Protein AF-A0A7S3QI74-F1 (afdb_monomer_lite)

Foldseek 3Di:
DDDDDDDDDPDDDDDDDDDDDDDDDDDDDDDDDPDPPPPPDPVPPVPDDPVNVVVCVVPPCPPDVPDVVVDDVPPPDDDDDDPDPPDPDDPVVVVVLCVQAPAWKFFDVPPVDVVPLATHTDDRPDPPTDIDHDDPVRHDLVCLCVNDVVRSVVVVVVVVVVVVVVVVVVVCVVVVVVVVDVVVVD

pLDDT: mean 74.54, std 18.66, range [38.94, 98.56]

Sequence (186 aa):
MKEKDENASVSSPVKRVMSLALSQRSLPMAGDLKNDSITGYNDELSDMTIGRRWARSLSSPSGCCCISDCYNPSHREQDEEEDTSKSEPSLDKAWEYFEHQTLPRCLAGGLSDSILGKYDRAEIGEHTKKTMLYPVWSTPMEDMADFGIGVGLYFSTLRFLAILSLFAACINIPNMFYFASEDYDA

Structure (mmCIF, N/CA/C/O backbone):
data_AF-A0A7S3QI74-F1
#
_entry.id   AF-A0A7S3QI74-F1
#
loop_
_atom_site.group_PDB
_atom_site.id
_atom_site.type_symbol
_atom_site.label_atom_id
_atom_site.label_alt_id
_atom_site.label_comp_id
_atom_site.label_asym_id
_atom_site.label_entity_id
_atom_site.label_seq_id
_atom_site.pdbx_PDB_ins_code
_atom_site.Cartn_x
_atom_site.Cartn_y
_atom_site.Cartn_z
_atom_site.occupancy
_atom_site.B_iso_or_equiv
_atom_site.auth_seq_id
_atom_site.auth_comp_id
_atom_site.auth_asym_id
_atom_site.auth_atom_id
_atom_site.pdbx_PDB_model_num
ATOM 1 N N . MET A 1 1 ? -15.512 9.365 -57.093 1.00 47.75 1 MET A N 1
ATOM 2 C CA . MET A 1 1 ? -15.043 8.223 -56.278 1.00 47.75 1 MET A CA 1
ATOM 3 C C . MET A 1 1 ? -15.143 8.692 -54.836 1.00 47.75 1 MET A C 1
ATOM 5 O O . MET A 1 1 ? -14.314 9.495 -54.453 1.00 47.75 1 MET A O 1
ATOM 9 N N . LYS A 1 2 ? -16.275 8.614 -54.126 1.00 53.31 2 LYS A N 1
ATOM 10 C CA . LYS A 1 2 ? -17.127 7.480 -53.703 1.00 53.31 2 LYS A CA 1
ATOM 11 C C . LYS A 1 2 ? -16.378 6.398 -52.911 1.00 53.31 2 LYS A C 1
ATOM 13 O O . LYS A 1 2 ? -15.507 5.762 -53.487 1.00 53.31 2 LYS A O 1
ATOM 18 N N . GLU A 1 3 ? -16.884 6.196 -51.685 1.00 47.09 3 GLU A N 1
ATOM 19 C CA . GLU A 1 3 ? -16.683 5.084 -50.733 1.00 47.09 3 GLU A CA 1
ATOM 20 C C . GLU A 1 3 ? -15.336 5.058 -49.985 1.00 47.09 3 GLU A C 1
ATOM 22 O O . GLU A 1 3 ? -14.299 5.273 -50.590 1.00 47.09 3 GLU A O 1
ATOM 27 N N . LYS A 1 4 ? -15.266 4.793 -48.674 1.00 57.88 4 LYS A N 1
ATOM 28 C CA . LYS A 1 4 ? -16.264 4.271 -47.724 1.00 57.88 4 LYS A CA 1
ATOM 29 C C . LYS A 1 4 ? -15.751 4.502 -46.296 1.00 57.88 4 LYS A C 1
ATOM 31 O O . LYS A 1 4 ? -14.587 4.227 -46.025 1.00 57.88 4 LYS A O 1
ATOM 36 N N . ASP A 1 5 ? -16.630 4.956 -45.411 1.00 67.00 5 ASP A N 1
ATOM 37 C CA . ASP A 1 5 ? -16.422 4.949 -43.964 1.00 67.00 5 ASP A CA 1
ATOM 38 C C . ASP A 1 5 ? -16.605 3.521 -43.420 1.00 67.00 5 ASP A C 1
ATOM 40 O O . ASP A 1 5 ? -17.652 2.910 -43.642 1.00 67.00 5 ASP A O 1
ATOM 44 N N . GLU A 1 6 ? -15.630 3.001 -42.670 1.00 66.06 6 GLU A N 1
ATOM 45 C CA . GLU A 1 6 ? -15.791 1.805 -41.830 1.00 66.06 6 GLU A CA 1
ATOM 46 C C . GLU A 1 6 ? -15.525 2.158 -40.361 1.00 66.06 6 GLU A C 1
ATOM 48 O O . GLU A 1 6 ? -14.415 2.081 -39.840 1.00 66.06 6 GLU A O 1
ATOM 53 N N . ASN A 1 7 ? -16.607 2.557 -39.690 1.00 51.62 7 ASN A N 1
ATOM 54 C CA . ASN A 1 7 ? -16.728 2.619 -38.238 1.00 51.62 7 ASN A CA 1
ATOM 55 C C . ASN A 1 7 ? -17.001 1.208 -37.691 1.00 51.62 7 ASN A C 1
ATOM 57 O O . ASN A 1 7 ? -18.140 0.738 -37.724 1.00 51.62 7 ASN A O 1
ATOM 61 N N . ALA A 1 8 ? -15.985 0.546 -37.138 1.00 54.44 8 ALA A N 1
ATOM 62 C CA . ALA A 1 8 ? -16.156 -0.690 -36.376 1.00 54.44 8 ALA A CA 1
ATOM 63 C C . ALA A 1 8 ? -16.364 -0.377 -34.883 1.00 54.44 8 ALA A C 1
ATOM 65 O O . ALA A 1 8 ? -15.429 -0.274 -34.091 1.00 54.44 8 ALA A O 1
ATOM 66 N N . SER A 1 9 ? -17.634 -0.224 -34.511 1.00 47.59 9 SER A N 1
ATOM 67 C CA . SER A 1 9 ? -18.124 -0.240 -33.131 1.00 47.59 9 SER A CA 1
ATOM 68 C C . SER A 1 9 ? -18.022 -1.662 -32.567 1.00 47.59 9 SER A C 1
ATOM 70 O O . SER A 1 9 ? -18.850 -2.527 -32.862 1.00 47.59 9 SER A O 1
ATOM 72 N N . VAL A 1 10 ? -16.989 -1.924 -31.763 1.00 56.50 10 VAL A N 1
ATOM 73 C CA . VAL A 1 10 ? -16.839 -3.179 -31.013 1.00 56.50 10 VAL A CA 1
ATOM 74 C C . VAL A 1 10 ? -17.698 -3.096 -29.749 1.00 56.50 10 VAL A C 1
ATOM 76 O O . VAL A 1 10 ? -17.279 -2.628 -28.693 1.00 56.50 10 VAL A O 1
ATOM 79 N N . SER A 1 11 ? -18.947 -3.536 -29.888 1.00 49.22 11 SER A N 1
ATOM 80 C CA . SER A 1 11 ? -19.879 -3.797 -28.792 1.00 49.22 11 SER A CA 1
ATOM 81 C C . SER A 1 11 ? -19.486 -5.101 -28.091 1.00 49.22 11 SER A C 1
ATOM 83 O O . SER A 1 11 ? -19.604 -6.178 -28.670 1.00 49.22 11 SER A O 1
ATOM 85 N N . SER A 1 12 ? -18.998 -5.011 -26.850 1.00 44.69 12 SER A N 1
ATOM 86 C CA . SER A 1 12 ? -18.730 -6.176 -25.996 1.00 44.69 12 SER A CA 1
ATOM 87 C C . SER A 1 12 ? -19.985 -6.556 -25.192 1.00 44.69 12 SER A C 1
ATOM 89 O O . SER A 1 12 ? -20.459 -5.742 -24.391 1.00 44.69 12 SER A O 1
ATOM 91 N N . PRO A 1 13 ? -20.537 -7.775 -25.354 1.00 52.66 13 PRO A N 1
ATOM 92 C CA . PRO A 1 13 ? -21.668 -8.261 -24.583 1.00 52.66 13 PRO A CA 1
ATOM 93 C C . PRO A 1 13 ? -21.178 -9.188 -23.464 1.00 52.66 13 PRO A C 1
ATOM 95 O O . PRO A 1 13 ? -21.204 -10.407 -23.594 1.00 52.66 13 PRO A O 1
ATOM 98 N N . VAL A 1 14 ? -20.767 -8.625 -22.326 1.00 48.91 14 VAL A N 1
ATOM 99 C CA . VAL A 1 14 ? -20.523 -9.410 -21.099 1.00 48.91 14 VAL A CA 1
ATOM 100 C C . VAL A 1 14 ? -21.431 -8.894 -19.982 1.00 48.91 14 VAL A C 1
ATOM 102 O O . VAL A 1 14 ? -21.014 -8.275 -19.010 1.00 48.91 14 VAL A O 1
ATOM 105 N N . LYS A 1 15 ? -22.734 -9.126 -20.168 1.00 53.31 15 LYS A N 1
ATOM 106 C CA . LYS A 1 15 ? -23.781 -9.037 -19.137 1.00 53.31 15 LYS A CA 1
ATOM 107 C C . LYS A 1 15 ? -24.633 -10.303 -19.203 1.00 53.31 15 LYS A C 1
ATOM 109 O O . LYS A 1 15 ? -25.609 -10.346 -19.944 1.00 53.31 15 LYS A O 1
ATOM 114 N N . ARG A 1 16 ? -24.215 -11.339 -18.474 1.00 46.59 16 ARG A N 1
ATOM 115 C CA . ARG A 1 16 ? -24.898 -12.620 -18.164 1.00 46.59 16 ARG A CA 1
ATOM 116 C C . ARG A 1 16 ? -23.781 -13.490 -17.573 1.00 46.59 16 ARG A C 1
ATOM 118 O O . ARG A 1 16 ? -22.769 -13.646 -18.228 1.00 46.59 16 ARG A O 1
ATOM 125 N N . VAL A 1 17 ? -23.798 -14.029 -16.364 1.00 49.88 17 VAL A N 1
ATOM 126 C CA . VAL A 1 17 ? -24.857 -14.666 -15.586 1.00 49.88 17 VAL A CA 1
ATOM 127 C C . VAL A 1 17 ? -24.323 -14.746 -14.151 1.00 49.88 17 VAL A C 1
ATOM 129 O O . VAL A 1 17 ? -23.277 -15.348 -13.966 1.00 49.88 17 VAL A O 1
ATOM 132 N N . MET A 1 18 ? -25.015 -14.189 -13.154 1.00 46.81 18 MET A N 1
ATOM 133 C CA . MET A 1 18 ? -25.043 -14.716 -11.775 1.00 46.81 18 MET A CA 1
ATOM 134 C C . MET A 1 18 ? -26.306 -14.189 -11.082 1.00 46.81 18 MET A C 1
ATOM 136 O O . MET A 1 18 ? -26.287 -13.320 -10.220 1.00 46.81 18 MET A O 1
ATOM 140 N N . SER A 1 19 ? -27.435 -14.707 -11.558 1.00 51.81 19 SER A N 1
ATOM 141 C CA . SER A 1 19 ? -28.729 -14.698 -10.884 1.00 51.81 19 SER A CA 1
ATOM 142 C C . SER A 1 19 ? -29.075 -16.164 -10.647 1.00 51.81 19 SER A C 1
ATOM 144 O O . SER A 1 19 ? -29.541 -16.836 -11.562 1.00 51.81 19 SER A O 1
ATOM 146 N N . LEU A 1 20 ? -28.767 -16.679 -9.457 1.00 47.53 20 LEU A N 1
ATOM 147 C CA . LEU A 1 20 ? -29.270 -17.966 -8.982 1.00 47.53 20 LEU A CA 1
ATOM 148 C C . LEU A 1 20 ? -29.526 -17.886 -7.469 1.00 47.53 20 LEU A C 1
ATOM 150 O O . LEU A 1 20 ? -28.596 -17.754 -6.683 1.00 47.53 20 LEU A O 1
ATOM 154 N N . ALA A 1 21 ? -30.826 -17.933 -7.153 1.00 43.94 21 ALA A N 1
ATOM 155 C CA . ALA A 1 21 ? -31.506 -18.508 -5.985 1.00 43.94 21 ALA A CA 1
ATOM 156 C C . ALA A 1 21 ? -30.909 -18.223 -4.588 1.00 43.94 21 ALA A C 1
ATOM 158 O O . ALA A 1 21 ? -29.874 -18.755 -4.213 1.00 43.94 21 ALA A O 1
ATOM 159 N N . LEU A 1 22 ? -31.520 -17.388 -3.737 1.00 49.38 22 LEU A N 1
ATOM 160 C CA . LEU A 1 22 ? -32.753 -17.677 -2.978 1.00 49.38 22 LEU A CA 1
ATOM 161 C C . LEU A 1 22 ? -32.867 -19.140 -2.517 1.00 49.38 22 LEU A C 1
ATOM 163 O O . LEU A 1 22 ? -33.499 -19.966 -3.164 1.00 49.38 22 LEU A O 1
ATOM 167 N N . SER A 1 23 ? -32.337 -19.412 -1.327 1.00 49.97 23 SER A N 1
ATOM 168 C CA . SER A 1 23 ? -32.841 -20.474 -0.456 1.00 49.97 23 SER A CA 1
ATOM 169 C C . SER A 1 23 ? -33.073 -19.879 0.933 1.00 49.97 23 SER A C 1
ATOM 171 O O . SER A 1 23 ? -32.274 -20.054 1.851 1.00 49.97 23 SER A O 1
ATOM 173 N N . GLN A 1 24 ? -34.164 -19.119 1.064 1.00 44.56 24 GLN A N 1
ATOM 174 C CA . GLN A 1 24 ? -34.695 -18.703 2.359 1.00 44.56 24 GLN A CA 1
ATOM 175 C C . GLN A 1 24 ? -35.258 -19.935 3.068 1.00 44.56 24 GLN A C 1
ATOM 177 O O . GLN A 1 24 ? -36.274 -20.496 2.665 1.00 44.56 24 GLN A O 1
ATOM 182 N N . ARG A 1 25 ? -34.570 -20.369 4.123 1.00 44.75 25 ARG A N 1
ATOM 183 C CA . ARG A 1 25 ? -35.033 -21.415 5.030 1.00 44.75 25 ARG A CA 1
ATOM 184 C C . ARG A 1 25 ? -35.710 -20.720 6.209 1.00 44.75 25 ARG A C 1
ATOM 186 O O . ARG A 1 25 ? -35.039 -20.189 7.086 1.00 44.75 25 ARG A O 1
ATOM 193 N N . SER A 1 26 ? -37.037 -20.676 6.185 1.00 55.66 26 SER A N 1
ATOM 194 C CA . SER A 1 26 ? -37.863 -20.241 7.311 1.00 55.66 26 SER A CA 1
ATOM 195 C C . SER A 1 26 ? -37.722 -21.242 8.461 1.00 55.66 26 SER A C 1
ATOM 197 O O . SER A 1 26 ? -38.104 -22.405 8.310 1.00 55.66 26 SER A O 1
ATOM 199 N N . LEU A 1 27 ? -37.175 -20.801 9.593 1.00 52.06 27 LEU A N 1
ATOM 200 C CA . LEU A 1 27 ? -37.200 -21.54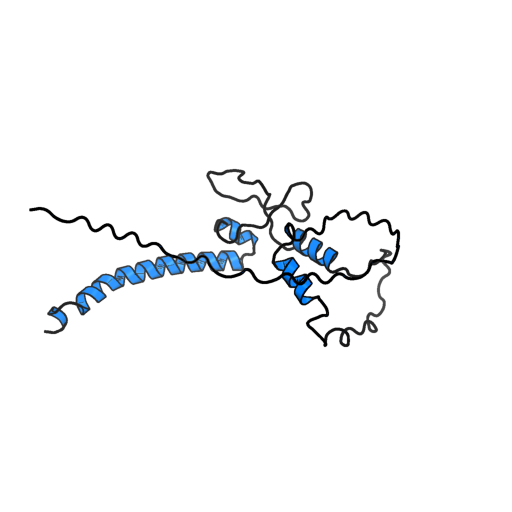2 10.855 1.00 52.06 27 LEU A CA 1
ATOM 201 C C . LEU A 1 27 ? -38.303 -20.984 11.772 1.00 52.06 27 LEU A C 1
ATOM 203 O O . LEU A 1 27 ? -38.609 -19.792 11.698 1.00 52.06 27 LEU A O 1
ATOM 207 N N . PRO A 1 28 ? -38.926 -21.838 12.600 1.00 54.38 28 PRO A N 1
ATOM 208 C CA . PRO A 1 28 ? -40.059 -21.465 13.435 1.00 54.38 28 PRO A CA 1
ATOM 209 C C . PRO A 1 28 ? -39.652 -20.590 14.629 1.00 54.38 28 PRO A C 1
ATOM 211 O O . PRO A 1 28 ? -38.641 -20.823 15.287 1.00 54.38 28 PRO A O 1
ATOM 214 N N . MET A 1 29 ? -40.507 -19.604 14.903 1.00 57.75 29 MET A N 1
ATOM 215 C CA . MET A 1 29 ? -40.586 -18.816 16.134 1.00 57.75 29 MET A CA 1
ATOM 216 C C . MET A 1 29 ? -40.982 -19.696 17.328 1.00 57.75 29 MET A C 1
ATOM 218 O O . MET A 1 29 ? -41.930 -20.468 17.196 1.00 57.75 29 MET A O 1
ATOM 222 N N . ALA A 1 30 ? -40.328 -19.511 18.480 1.00 47.47 30 ALA A N 1
ATOM 223 C CA . ALA A 1 30 ? -40.946 -19.318 19.806 1.00 47.47 30 ALA A CA 1
ATOM 224 C C . ALA A 1 30 ? -39.945 -19.639 20.930 1.00 47.47 30 ALA A C 1
ATOM 226 O O . ALA A 1 30 ? -39.512 -20.777 21.091 1.00 47.47 30 ALA A O 1
ATOM 227 N N . GLY A 1 31 ? -39.627 -18.627 21.735 1.00 42.72 31 GLY A N 1
ATOM 228 C CA . GLY A 1 31 ? -38.802 -18.745 22.932 1.00 42.72 31 GLY A CA 1
ATOM 229 C C . GLY A 1 31 ? -38.558 -17.367 23.529 1.00 42.72 31 GLY A C 1
ATOM 230 O O . GLY A 1 31 ? -37.497 -16.789 23.331 1.00 42.72 31 GLY A O 1
ATOM 231 N N . ASP A 1 32 ? -39.588 -16.830 24.180 1.00 54.03 32 ASP A N 1
ATOM 232 C CA . ASP A 1 32 ? -39.590 -15.544 24.879 1.00 54.03 32 ASP A CA 1
ATOM 233 C C . ASP A 1 32 ? -38.561 -15.564 26.026 1.00 54.03 32 ASP A C 1
ATOM 235 O O . ASP A 1 32 ? -38.792 -16.153 27.083 1.00 54.03 32 ASP A O 1
ATOM 239 N N . LEU A 1 33 ? -37.414 -14.919 25.817 1.00 50.22 33 LEU A N 1
ATOM 240 C CA . LEU A 1 33 ? -36.499 -14.516 26.881 1.00 50.22 33 LEU A CA 1
ATOM 241 C C . LEU A 1 33 ? -36.320 -13.002 26.790 1.00 50.22 33 LEU A C 1
ATOM 243 O O . LEU A 1 33 ? -35.520 -12.488 26.012 1.00 50.22 33 LEU A O 1
ATOM 247 N N . LYS A 1 34 ? -37.092 -12.289 27.617 1.00 54.03 34 LYS A N 1
ATOM 248 C CA . LYS A 1 34 ? -36.792 -10.916 28.025 1.00 54.03 34 LYS A CA 1
ATOM 249 C C . LYS A 1 34 ? -35.458 -10.928 28.769 1.00 54.03 34 LYS A C 1
ATOM 251 O O . LYS A 1 34 ? -35.430 -11.241 29.952 1.00 54.03 34 LYS A O 1
ATOM 256 N N . ASN A 1 35 ? -34.384 -10.589 28.072 1.00 45.00 35 ASN A N 1
ATOM 257 C CA . ASN A 1 35 ? -33.142 -10.148 28.686 1.00 45.00 35 ASN A CA 1
ATOM 258 C C . ASN A 1 35 ? -32.797 -8.787 28.093 1.00 45.00 35 ASN A C 1
ATOM 260 O O . ASN A 1 35 ? -32.761 -8.624 26.875 1.00 45.00 35 ASN A O 1
ATOM 264 N N . ASP A 1 36 ? -32.580 -7.820 28.975 1.00 47.91 36 ASP A N 1
ATOM 265 C CA . ASP A 1 36 ? -32.178 -6.456 28.662 1.00 47.91 36 ASP A CA 1
ATOM 266 C C . ASP A 1 36 ? -30.816 -6.447 27.949 1.00 47.91 36 ASP A C 1
ATOM 268 O O . ASP A 1 36 ? -29.763 -6.290 28.562 1.00 47.91 36 ASP A O 1
ATOM 272 N N . SER A 1 37 ? -30.811 -6.623 26.628 1.00 45.00 37 SER A N 1
ATOM 273 C CA . SER A 1 37 ? -29.630 -6.403 25.800 1.00 45.00 37 SER A CA 1
ATOM 274 C C . SER A 1 37 ? -29.589 -4.940 25.365 1.00 45.00 37 SER A C 1
ATOM 276 O O . SER A 1 37 ? -29.939 -4.588 24.237 1.00 45.00 37 SER A O 1
ATOM 278 N N . ILE A 1 38 ? -29.110 -4.076 26.261 1.00 44.25 38 ILE A N 1
ATOM 279 C CA . ILE A 1 38 ? -28.478 -2.807 25.880 1.00 44.25 38 ILE A CA 1
ATOM 280 C C . ILE A 1 38 ? -27.156 -3.161 25.187 1.00 44.25 38 ILE A C 1
ATOM 282 O O . ILE A 1 38 ? -26.082 -3.077 25.761 1.00 44.25 38 ILE A O 1
ATOM 286 N N . THR A 1 39 ? -27.245 -3.635 23.953 1.00 45.75 39 THR A N 1
ATOM 287 C CA . THR A 1 39 ? -26.182 -3.566 22.947 1.00 45.75 39 THR A CA 1
ATOM 288 C C . THR A 1 39 ? -26.904 -3.433 21.614 1.00 45.75 39 THR A C 1
ATOM 290 O O . THR A 1 39 ? -27.042 -4.376 20.845 1.00 45.75 39 THR A O 1
ATOM 293 N N . GLY A 1 40 ? -27.462 -2.242 21.383 1.00 38.94 40 GLY A N 1
ATOM 294 C CA . GLY A 1 40 ? -28.094 -1.848 20.125 1.00 38.94 40 GLY A CA 1
ATOM 295 C C . GLY A 1 40 ? -27.070 -1.680 19.004 1.00 38.94 40 GLY A C 1
ATOM 296 O O . GLY A 1 40 ? -26.980 -0.614 18.406 1.00 38.94 40 GLY A O 1
ATOM 297 N N . TYR A 1 41 ? -26.274 -2.712 18.743 1.00 47.59 41 TYR A N 1
ATOM 298 C CA . TYR A 1 41 ? -25.496 -2.811 17.524 1.00 47.59 41 TYR A CA 1
ATOM 299 C C . TYR A 1 41 ? -26.398 -3.477 16.497 1.00 47.59 41 TYR A C 1
ATOM 301 O O . TYR A 1 41 ? -26.707 -4.664 16.587 1.00 47.59 41 TYR A O 1
ATOM 309 N N . ASN A 1 42 ? -26.885 -2.676 15.552 1.00 47.66 42 ASN A N 1
ATOM 310 C CA . ASN A 1 42 ? -27.564 -3.196 14.379 1.00 47.66 42 ASN A CA 1
ATOM 311 C C . ASN A 1 42 ? -26.565 -4.090 13.644 1.00 47.66 42 ASN A C 1
ATOM 313 O O . ASN A 1 42 ? -25.651 -3.602 12.986 1.00 47.66 42 ASN A O 1
ATOM 317 N N . ASP A 1 43 ? -26.730 -5.402 13.785 1.00 55.09 43 ASP A 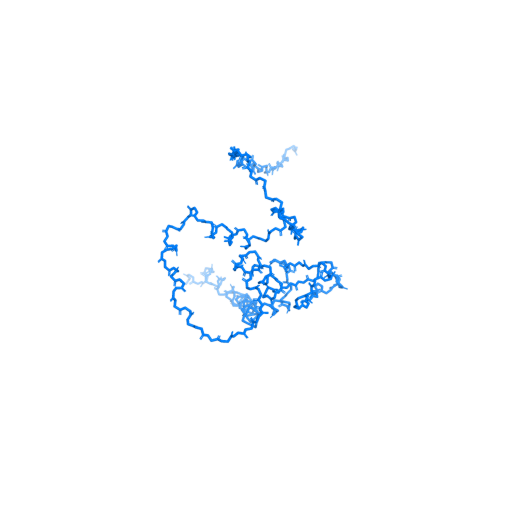N 1
ATOM 318 C CA . ASP A 1 43 ? -25.928 -6.440 13.135 1.00 55.09 43 ASP A CA 1
ATOM 319 C C . ASP A 1 43 ? -26.295 -6.528 11.632 1.00 55.09 43 ASP A C 1
ATOM 321 O O . ASP A 1 43 ? -26.490 -7.601 11.057 1.00 55.09 43 ASP A O 1
ATOM 325 N N . GLU A 1 44 ? -26.458 -5.374 10.974 1.00 67.69 44 GLU A N 1
ATOM 326 C CA . GLU A 1 44 ? -26.681 -5.312 9.541 1.00 67.69 44 GLU A CA 1
ATOM 327 C C . GLU A 1 44 ? -25.416 -5.783 8.827 1.00 67.69 44 GLU A C 1
ATOM 329 O O . GLU A 1 44 ? -24.305 -5.288 9.018 1.00 67.69 44 GLU A O 1
ATOM 334 N N . LEU A 1 45 ? -25.605 -6.765 7.947 1.00 63.69 45 LEU A N 1
ATOM 335 C CA . LEU A 1 45 ? -24.545 -7.379 7.154 1.00 63.69 45 LEU A CA 1
ATOM 336 C C . LEU A 1 45 ? -23.697 -6.346 6.393 1.00 63.69 45 LEU A C 1
ATOM 338 O O . LEU A 1 45 ? -22.524 -6.611 6.129 1.00 63.69 45 LEU A O 1
ATOM 342 N N . SER A 1 46 ? -24.269 -5.190 6.046 1.00 70.50 46 SER A N 1
ATOM 343 C CA . SER A 1 46 ? -23.607 -4.082 5.348 1.00 70.50 46 SER A CA 1
ATOM 344 C C . SER A 1 46 ? -22.444 -3.463 6.119 1.00 70.50 46 SER A C 1
ATOM 346 O O . SER A 1 46 ? -21.475 -3.076 5.470 1.00 70.50 46 SER A O 1
ATOM 348 N N . ASP A 1 47 ? -22.488 -3.443 7.452 1.00 68.75 47 ASP A N 1
ATOM 349 C CA . ASP A 1 47 ? -21.453 -2.802 8.277 1.00 68.75 47 ASP A CA 1
ATOM 350 C C . ASP A 1 47 ? -20.330 -3.763 8.695 1.00 68.75 47 ASP A C 1
ATOM 352 O O . ASP A 1 47 ? -19.310 -3.352 9.247 1.00 68.75 47 ASP A O 1
ATOM 356 N N . MET A 1 48 ? -20.453 -5.057 8.381 1.00 73.38 48 MET A N 1
ATOM 357 C CA . MET A 1 48 ? -19.397 -6.025 8.669 1.00 73.38 48 MET A CA 1
ATOM 358 C C . MET A 1 48 ? -18.283 -5.990 7.623 1.00 73.38 48 MET A C 1
ATOM 360 O O . MET A 1 48 ? -18.512 -6.253 6.435 1.00 73.38 48 MET A O 1
ATOM 364 N N . THR A 1 49 ? -17.046 -5.803 8.092 1.00 79.75 49 THR A N 1
ATOM 365 C CA . THR A 1 49 ? -15.846 -5.990 7.270 1.00 79.75 49 THR A CA 1
ATOM 366 C C . THR A 1 49 ? -15.807 -7.400 6.672 1.00 79.75 49 THR A C 1
ATOM 368 O O . THR A 1 49 ? -16.281 -8.373 7.265 1.00 79.75 49 THR A O 1
ATOM 371 N N . ILE A 1 50 ? -15.208 -7.536 5.484 1.00 83.62 50 ILE A N 1
ATOM 372 C CA . ILE A 1 50 ? -15.033 -8.841 4.823 1.00 83.62 50 ILE A CA 1
ATOM 373 C C . ILE A 1 50 ? -14.324 -9.829 5.760 1.00 83.62 50 ILE A C 1
ATOM 375 O O . ILE A 1 50 ? -14.735 -10.984 5.847 1.00 83.62 50 ILE A O 1
ATOM 379 N N . GLY A 1 51 ? -13.325 -9.365 6.520 1.00 81.44 51 GLY A N 1
ATOM 380 C CA . GLY A 1 51 ? -12.633 -10.172 7.528 1.00 81.44 51 GLY A CA 1
ATOM 381 C C . GLY A 1 51 ? -13.577 -10.741 8.589 1.00 81.44 51 GLY A C 1
ATOM 382 O O . GLY A 1 51 ? -13.529 -11.939 8.852 1.00 81.44 51 GLY A O 1
ATOM 383 N N . ARG A 1 52 ? -14.500 -9.928 9.125 1.00 82.06 52 ARG A N 1
ATOM 384 C CA . ARG A 1 52 ? -15.486 -10.379 10.121 1.00 82.06 52 ARG A CA 1
ATOM 385 C C . ARG A 1 52 ? -16.423 -11.438 9.552 1.00 82.06 52 ARG A C 1
ATOM 387 O O . ARG A 1 52 ? -16.753 -12.406 10.233 1.00 82.06 52 ARG A O 1
ATOM 394 N N . ARG A 1 53 ? -16.821 -11.282 8.284 1.00 84.06 53 ARG A N 1
ATOM 395 C CA . ARG A 1 53 ? -17.650 -12.272 7.579 1.00 84.06 53 ARG A CA 1
ATOM 396 C C . ARG A 1 53 ? -16.923 -13.608 7.451 1.00 84.06 53 ARG A C 1
ATOM 398 O O . ARG A 1 53 ? -17.520 -14.641 7.738 1.00 84.06 53 ARG A O 1
ATOM 405 N N . TRP A 1 54 ? -15.641 -13.589 7.082 1.00 82.69 54 TRP A N 1
ATOM 406 C CA . TRP A 1 54 ? -14.819 -14.800 7.042 1.00 82.69 54 TRP A CA 1
ATOM 407 C C . TRP A 1 54 ? -14.627 -15.407 8.429 1.00 82.69 54 TRP A C 1
ATOM 409 O O . TRP A 1 54 ? -14.814 -16.607 8.574 1.00 82.69 54 TRP A O 1
ATOM 419 N N . ALA A 1 55 ? -14.341 -14.604 9.454 1.00 80.38 55 ALA A N 1
ATOM 420 C CA . ALA A 1 55 ? -14.189 -15.089 10.823 1.00 80.38 55 ALA A CA 1
ATOM 421 C C . ALA A 1 55 ? -15.462 -15.787 11.328 1.00 80.38 55 ALA A C 1
ATOM 423 O O . ALA A 1 55 ? -15.382 -16.926 11.781 1.00 80.38 55 ALA A O 1
ATOM 424 N N . ARG A 1 56 ? -16.642 -15.167 11.152 1.00 81.50 56 ARG A N 1
ATOM 425 C CA . ARG A 1 56 ? -17.941 -15.788 11.477 1.00 81.50 56 ARG A CA 1
ATOM 426 C C . ARG A 1 56 ? -18.205 -17.043 10.641 1.00 81.50 56 ARG A C 1
ATOM 428 O O . ARG A 1 56 ? -18.732 -18.028 11.153 1.00 81.50 56 ARG A O 1
ATOM 435 N N . SER A 1 57 ? -17.840 -17.025 9.359 1.00 83.38 57 SER A N 1
ATOM 436 C CA . SER A 1 57 ? -17.989 -18.191 8.483 1.00 83.38 57 SER A CA 1
ATOM 437 C C . SER A 1 57 ? -17.098 -19.357 8.917 1.00 83.38 57 SER A C 1
ATOM 439 O O . SER A 1 57 ? -17.532 -20.500 8.834 1.00 83.38 57 SER A O 1
ATOM 441 N N . LEU A 1 58 ? -15.875 -19.082 9.377 1.00 79.50 58 LEU A N 1
ATOM 442 C CA . LEU A 1 58 ? -14.910 -20.085 9.836 1.00 79.50 58 LEU A CA 1
ATOM 443 C C . LEU A 1 58 ? -15.226 -20.595 11.247 1.00 79.50 58 LEU A C 1
ATOM 445 O O . LEU A 1 58 ? -14.955 -21.753 11.546 1.00 79.50 58 LEU A O 1
ATOM 449 N N . SER A 1 59 ? -15.815 -19.756 12.103 1.00 75.19 59 SER A N 1
ATOM 450 C CA . SER A 1 59 ? -16.266 -20.156 13.439 1.00 75.19 59 SER A CA 1
ATOM 451 C C . SER A 1 59 ? -17.612 -20.881 13.423 1.00 75.19 59 SER A C 1
ATOM 453 O O . SER A 1 59 ? -18.016 -21.435 14.444 1.00 75.19 59 SER A O 1
ATOM 455 N N . SER A 1 60 ? -18.341 -20.857 12.301 1.00 78.19 60 SER A N 1
ATOM 456 C CA . SER A 1 60 ? -19.621 -21.549 12.197 1.00 78.19 60 SER A CA 1
ATOM 457 C C . SER A 1 60 ? -19.397 -23.068 12.263 1.00 78.19 60 SER A C 1
ATOM 459 O O . SER A 1 60 ? -18.668 -23.618 11.434 1.00 78.19 60 SER A O 1
ATOM 461 N N . PRO A 1 61 ? -20.059 -23.784 13.190 1.00 65.94 61 PRO A N 1
ATOM 462 C CA . PRO A 1 61 ? -19.850 -25.219 13.418 1.00 65.94 61 PRO A CA 1
ATOM 463 C C . PRO A 1 61 ? -20.274 -26.115 12.242 1.00 65.94 61 PRO A C 1
ATOM 465 O O . PRO A 1 61 ? -20.111 -27.330 12.294 1.00 65.94 61 PRO A O 1
ATOM 468 N N . SER A 1 62 ? -20.792 -25.537 11.157 1.00 65.44 62 SER A N 1
ATOM 469 C CA . SER A 1 62 ? -21.220 -26.267 9.963 1.00 65.44 62 SER A CA 1
ATOM 470 C C . SER A 1 62 ? -20.069 -26.8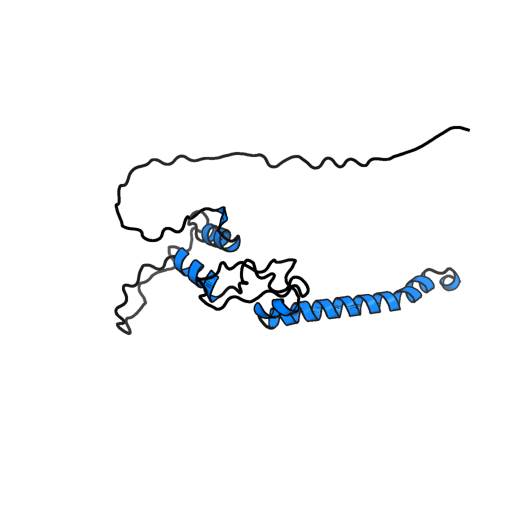12 9.102 1.00 65.44 62 SER A C 1
ATOM 472 O O . SER A 1 62 ? -20.328 -27.653 8.244 1.00 65.44 62 SER A O 1
ATOM 474 N N . GLY A 1 63 ? -18.818 -26.381 9.323 1.00 56.31 63 GLY A N 1
ATOM 475 C CA . GLY A 1 63 ? -17.678 -26.745 8.465 1.00 56.31 63 GLY A CA 1
ATOM 476 C C . GLY A 1 63 ? -16.498 -27.461 9.129 1.00 56.31 63 GLY A C 1
ATOM 477 O O . GLY A 1 63 ? -15.618 -27.927 8.411 1.00 56.31 63 GLY A O 1
ATOM 478 N N . CYS A 1 64 ? -16.437 -27.566 10.461 1.00 51.19 64 CYS A N 1
ATOM 479 C CA . CYS A 1 64 ? -15.256 -28.104 11.147 1.00 51.19 64 CYS A CA 1
ATOM 480 C C . CYS A 1 64 ? -15.654 -29.066 12.277 1.00 51.19 64 CYS A C 1
ATOM 482 O O . CYS A 1 64 ? -15.856 -28.663 13.420 1.00 51.19 64 CYS A O 1
ATOM 484 N N . CYS A 1 65 ? -15.770 -30.355 11.956 1.00 53.66 65 CYS A N 1
ATOM 485 C CA . CYS A 1 65 ? -16.218 -31.405 12.880 1.00 53.66 65 CYS A CA 1
ATOM 486 C C . CYS A 1 65 ? -15.214 -31.788 13.990 1.00 53.66 65 CYS A C 1
ATOM 488 O O . CYS A 1 65 ? -15.467 -32.759 14.690 1.00 53.66 65 CYS A O 1
ATOM 490 N N . CYS A 1 66 ? -14.092 -31.079 14.174 1.00 51.72 66 CYS A N 1
ATOM 491 C CA . CYS A 1 66 ? -12.985 -31.597 14.996 1.00 51.72 66 CYS A CA 1
ATOM 492 C C . CYS A 1 66 ? -12.571 -30.721 16.190 1.00 51.72 66 CYS A C 1
ATOM 494 O O . CYS A 1 66 ? -11.726 -31.147 16.967 1.00 51.72 66 CYS A O 1
ATOM 496 N N . ILE A 1 67 ? -13.101 -29.501 16.352 1.00 54.03 67 ILE A N 1
ATOM 497 C CA . ILE A 1 67 ? -12.580 -28.574 17.383 1.00 54.03 67 ILE A CA 1
ATOM 498 C C . ILE A 1 67 ? -13.266 -28.759 18.745 1.00 54.03 67 ILE A C 1
ATOM 500 O O . ILE A 1 67 ? -12.652 -28.488 19.776 1.00 54.03 67 ILE A O 1
ATOM 504 N N . SER A 1 68 ? -14.500 -29.274 18.778 1.00 53.56 68 SER A N 1
ATOM 505 C CA . SER A 1 68 ? -15.257 -29.392 20.034 1.00 53.56 68 SER A CA 1
ATOM 506 C C . SER A 1 68 ? -14.647 -30.384 21.031 1.00 53.56 68 SER A C 1
ATOM 508 O O . SER A 1 68 ? -14.829 -30.199 22.229 1.00 53.56 68 SER A O 1
ATOM 510 N N . ASP A 1 69 ? -13.889 -31.382 20.568 1.00 54.72 69 ASP A N 1
ATOM 511 C CA . ASP A 1 69 ? -13.321 -32.416 21.447 1.00 54.72 69 ASP A CA 1
ATOM 512 C C . ASP A 1 69 ? -11.886 -32.104 21.911 1.00 54.72 69 ASP A C 1
ATOM 514 O O . ASP A 1 69 ? -11.344 -32.797 22.770 1.00 54.72 69 ASP A O 1
ATOM 518 N N . CYS A 1 70 ? -11.250 -31.053 21.377 1.00 54.22 70 CYS A N 1
ATOM 519 C CA . CYS A 1 70 ? -9.875 -30.686 21.741 1.00 54.22 70 CYS A CA 1
ATOM 520 C C . CYS A 1 70 ? -9.789 -29.584 22.805 1.00 54.22 70 CYS A C 1
ATOM 522 O O . CYS A 1 70 ? -8.715 -29.372 23.370 1.00 54.22 70 CYS A O 1
ATOM 524 N N . TYR A 1 71 ? -10.886 -28.883 23.100 1.00 60.34 71 TYR A N 1
ATOM 525 C CA . TYR A 1 71 ? -10.921 -27.895 24.175 1.00 60.34 71 TYR A CA 1
ATOM 526 C C . TYR A 1 71 ? -11.491 -28.536 25.440 1.00 60.34 71 TYR A C 1
ATOM 528 O O . TYR A 1 71 ? -12.682 -28.448 25.716 1.00 60.34 71 TYR A O 1
ATOM 536 N N . ASN A 1 72 ? -10.630 -29.216 26.200 1.00 56.44 72 ASN A N 1
ATOM 537 C CA . ASN A 1 72 ? -10.964 -29.685 27.539 1.00 56.44 72 ASN A CA 1
ATOM 538 C C . ASN A 1 72 ? -10.586 -28.584 28.554 1.00 56.44 72 ASN A C 1
ATOM 540 O O . ASN A 1 72 ? -9.396 -28.401 28.824 1.00 56.44 72 ASN A O 1
ATOM 544 N N . PRO A 1 73 ? -11.546 -27.820 29.113 1.00 59.50 73 PRO A N 1
ATOM 545 C CA . PRO A 1 73 ? -11.260 -26.701 30.014 1.00 59.50 73 PRO A CA 1
ATOM 546 C C . PRO A 1 73 ? -10.758 -27.137 31.404 1.00 59.50 73 PRO A C 1
ATOM 548 O O . PRO A 1 73 ? -10.575 -26.297 32.281 1.00 59.50 73 PRO A O 1
ATOM 551 N N . SER A 1 74 ? -10.516 -28.432 31.630 1.00 62.44 74 SER A N 1
ATOM 552 C CA . SER A 1 74 ? -10.244 -29.003 32.951 1.00 62.44 74 SER A CA 1
ATOM 553 C C . SER A 1 74 ? -8.851 -28.722 33.536 1.00 62.44 74 SER A C 1
ATOM 555 O O . SER A 1 74 ? -8.542 -29.273 34.585 1.00 62.44 74 SER A O 1
ATOM 557 N N . HIS A 1 75 ? -8.002 -27.910 32.897 1.00 52.00 75 HIS A N 1
ATOM 558 C CA . HIS A 1 75 ? -6.613 -27.692 33.341 1.00 52.00 75 HIS A CA 1
ATOM 559 C C . HIS A 1 75 ? -6.216 -26.235 33.612 1.00 52.00 75 HIS A C 1
ATOM 561 O O . HIS A 1 75 ? -5.027 -25.927 33.680 1.00 52.00 75 HIS A O 1
ATOM 567 N N . ARG A 1 7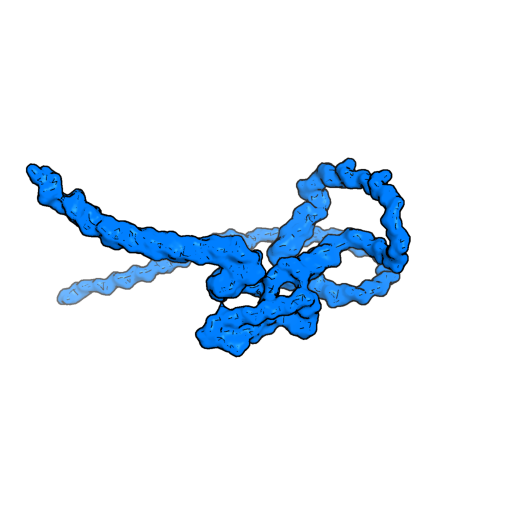6 ? -7.172 -25.320 33.808 1.00 52.38 76 ARG A N 1
ATOM 568 C CA . ARG A 1 76 ? -6.833 -23.968 34.275 1.00 52.38 76 ARG A CA 1
ATOM 569 C C . ARG A 1 76 ? -6.828 -23.942 35.801 1.00 52.38 76 ARG A C 1
ATOM 571 O O . ARG A 1 76 ? -7.833 -23.617 36.427 1.00 52.38 76 ARG A O 1
ATOM 578 N N . GLU A 1 77 ? -5.702 -24.370 36.365 1.00 56.62 77 GLU A N 1
ATOM 579 C CA . GLU A 1 77 ? -5.427 -24.243 37.791 1.00 56.62 77 GLU A CA 1
ATOM 580 C C . GLU A 1 77 ? -5.446 -22.770 38.208 1.00 56.62 77 GLU A C 1
ATOM 582 O O . GLU A 1 77 ? -5.118 -21.857 37.447 1.00 56.62 77 GLU A O 1
ATOM 587 N N . GLN A 1 78 ? -5.988 -22.604 39.405 1.00 57.59 78 GLN A N 1
ATOM 588 C CA . GLN A 1 78 ? -6.369 -21.381 40.077 1.00 57.59 78 GLN A CA 1
ATOM 589 C C . GLN A 1 78 ? -5.121 -20.603 40.461 1.00 57.59 78 GLN A C 1
ATOM 591 O O . GLN A 1 78 ? -4.374 -21.096 41.288 1.00 57.59 78 GLN A O 1
ATOM 596 N N . ASP A 1 79 ? -4.951 -19.396 39.932 1.00 57.00 79 ASP A N 1
ATOM 597 C CA . ASP A 1 79 ? -4.191 -18.352 40.609 1.00 57.00 79 ASP A CA 1
ATOM 598 C C . ASP A 1 79 ? -4.808 -16.984 40.266 1.00 57.00 79 ASP A C 1
ATOM 600 O O . ASP A 1 79 ? -5.015 -16.637 39.100 1.00 57.00 79 ASP A O 1
ATOM 604 N N . GLU A 1 80 ? -5.115 -16.267 41.346 1.00 60.34 80 GLU A N 1
ATOM 605 C CA . GLU A 1 80 ? -5.496 -14.856 41.496 1.00 60.34 80 GLU A CA 1
ATOM 606 C C . GLU A 1 80 ? -6.955 -14.432 41.200 1.00 60.34 80 GLU A C 1
ATOM 608 O O . GLU A 1 80 ? -7.427 -14.292 40.068 1.00 60.34 80 GLU A O 1
ATOM 613 N N . GLU A 1 81 ? -7.664 -14.206 42.316 1.00 66.06 81 GLU A N 1
ATOM 614 C CA . GLU A 1 81 ? -8.953 -13.532 42.467 1.00 66.06 81 GLU A CA 1
ATOM 615 C C . GLU A 1 81 ? -8.848 -12.055 42.049 1.00 66.06 81 GLU A C 1
ATOM 617 O O . GLU A 1 81 ? -8.432 -11.201 42.828 1.00 66.06 81 GLU A O 1
ATOM 622 N N . GLU A 1 82 ? -9.291 -11.732 40.835 1.00 62.25 82 GLU A N 1
ATOM 623 C CA . GLU A 1 82 ? -9.755 -10.382 40.509 1.00 62.25 82 GLU A CA 1
ATOM 624 C C . GLU A 1 82 ? -11.229 -10.469 40.103 1.00 62.25 82 GLU A C 1
ATOM 626 O O . GLU A 1 82 ? -11.589 -11.050 39.071 1.00 62.25 82 GLU A O 1
ATOM 631 N N . ASP A 1 83 ? -12.076 -9.939 40.986 1.00 62.69 83 ASP A N 1
ATOM 632 C CA . ASP A 1 83 ? -13.536 -9.919 40.932 1.00 62.69 83 ASP A CA 1
ATOM 633 C C . ASP A 1 83 ? -14.019 -9.046 39.763 1.00 62.69 83 ASP A C 1
ATOM 635 O O . ASP A 1 83 ? -14.384 -7.879 39.889 1.00 62.69 83 ASP A O 1
ATOM 639 N N . THR A 1 84 ? -13.964 -9.623 38.569 1.00 54.94 84 THR A N 1
ATOM 640 C CA . THR A 1 84 ? -14.694 -9.158 37.398 1.00 54.94 84 THR A CA 1
ATOM 641 C C . THR A 1 84 ? -15.544 -10.320 36.934 1.00 54.94 84 THR A C 1
ATOM 643 O O . THR A 1 84 ? -15.052 -11.422 36.697 1.00 54.94 84 THR A O 1
ATOM 646 N N . SER A 1 85 ? -16.848 -10.087 36.825 1.00 64.12 85 SER A N 1
ATOM 647 C CA . SER A 1 85 ? -17.798 -10.995 36.194 1.00 64.12 85 SER A CA 1
ATOM 648 C C . SER A 1 85 ? -17.297 -11.346 34.789 1.00 64.12 85 SER A C 1
ATOM 650 O O . SER A 1 85 ? -17.549 -10.632 33.818 1.00 64.12 85 SER A O 1
ATOM 652 N N . LYS A 1 86 ? -16.519 -12.431 34.684 1.00 67.81 86 LYS A N 1
ATOM 653 C CA . LYS A 1 86 ? -15.954 -12.937 33.433 1.00 67.81 86 LYS A CA 1
ATOM 654 C C . LYS A 1 86 ? -17.117 -13.387 32.568 1.00 67.81 86 LYS A C 1
ATOM 656 O O . LYS A 1 86 ? -17.557 -14.531 32.635 1.00 67.81 86 LYS A O 1
ATOM 661 N N . SER A 1 87 ? -17.641 -12.452 31.781 1.00 76.00 87 SER A N 1
ATOM 662 C CA . SER A 1 87 ? -18.594 -12.768 30.733 1.00 76.00 87 SER A CA 1
ATOM 663 C C . SER A 1 87 ? -17.964 -13.822 29.838 1.00 76.00 87 SER A C 1
ATOM 665 O O . SER A 1 87 ? -16.771 -13.716 29.532 1.00 76.00 87 SER A O 1
ATOM 667 N N . GLU A 1 88 ? -18.754 -14.808 29.427 1.00 82.75 88 GLU A N 1
ATOM 668 C CA . GLU A 1 88 ? -18.306 -15.844 28.503 1.00 82.75 88 GLU A CA 1
ATOM 669 C C . GLU A 1 88 ? -17.553 -15.217 27.317 1.00 82.75 88 GLU A C 1
ATOM 671 O O . GLU A 1 88 ? -17.947 -14.144 26.833 1.00 82.75 88 GLU A O 1
ATOM 676 N N . PRO A 1 89 ? -16.445 -15.834 26.868 1.00 83.62 89 PRO A N 1
ATOM 677 C CA . PRO A 1 89 ? -15.678 -15.315 25.750 1.00 83.62 89 PRO A CA 1
ATOM 678 C C . PRO A 1 89 ? -16.582 -15.260 24.519 1.00 83.62 89 PRO A C 1
ATOM 680 O O . PRO A 1 89 ? -16.972 -16.292 23.977 1.00 83.62 89 PRO A O 1
ATOM 683 N N . SER A 1 90 ? -16.925 -14.052 24.074 1.00 84.19 90 SER A N 1
ATOM 684 C CA . SER A 1 90 ? -17.730 -13.864 22.874 1.00 84.19 90 SER A CA 1
ATOM 685 C C . SER A 1 90 ? -16.854 -13.409 21.714 1.00 84.19 90 SER A C 1
ATOM 687 O O . SER A 1 90 ? -16.037 -12.491 21.825 1.00 84.19 90 SER A O 1
ATOM 689 N N . LEU A 1 91 ? -17.033 -14.074 20.573 1.00 81.75 91 LEU A N 1
ATOM 690 C CA . LEU A 1 91 ? -16.285 -13.785 19.352 1.00 81.75 91 LEU A CA 1
ATOM 691 C C . LEU A 1 91 ? -16.543 -12.357 18.860 1.00 81.75 91 LEU A C 1
ATOM 693 O O . LEU A 1 91 ? -15.636 -11.715 18.344 1.00 81.75 91 LEU A O 1
ATOM 697 N N . ASP A 1 92 ? -17.753 -11.841 19.075 1.00 82.25 92 ASP A N 1
ATOM 698 C CA . ASP A 1 92 ? -18.102 -10.471 18.710 1.00 82.25 92 ASP A CA 1
ATOM 699 C C . ASP A 1 92 ? -17.337 -9.432 19.535 1.00 82.25 92 ASP A C 1
ATOM 701 O O . ASP A 1 92 ? -16.779 -8.510 18.946 1.00 82.25 92 ASP A O 1
ATOM 705 N N . LYS A 1 93 ? -17.204 -9.619 20.859 1.00 84.19 93 LYS A N 1
ATOM 706 C CA . LYS A 1 93 ? -16.383 -8.727 21.700 1.00 84.19 93 LYS A CA 1
ATOM 707 C C . LYS A 1 93 ? -14.907 -8.806 21.318 1.00 84.19 93 LYS A C 1
ATOM 709 O O . LYS A 1 93 ? -14.225 -7.788 21.267 1.00 84.19 93 LYS A O 1
ATOM 714 N N . ALA A 1 94 ? -14.410 -10.011 21.034 1.00 87.06 94 ALA A N 1
ATOM 715 C CA . ALA A 1 94 ? -13.031 -10.199 20.595 1.00 87.06 94 ALA A CA 1
ATOM 716 C C . ALA A 1 94 ? -12.766 -9.519 19.243 1.00 87.06 94 ALA A C 1
ATOM 718 O O . ALA A 1 94 ? -11.715 -8.910 19.052 1.00 87.06 94 ALA A O 1
ATOM 719 N N . TRP A 1 95 ? -13.723 -9.592 18.315 1.00 85.44 95 TRP A N 1
ATOM 720 C CA . TRP A 1 95 ? -13.611 -8.940 17.018 1.00 85.44 95 TRP A CA 1
ATOM 721 C C . TRP A 1 95 ? -13.694 -7.418 17.127 1.00 85.44 95 TRP A C 1
ATOM 723 O O . TRP A 1 95 ? -12.898 -6.731 16.499 1.00 85.44 95 TRP A O 1
ATOM 733 N N . GLU A 1 96 ? -14.612 -6.887 17.934 1.00 83.94 96 GLU A N 1
ATOM 734 C CA . GLU A 1 96 ? -14.709 -5.449 18.211 1.00 83.94 96 GLU A CA 1
ATOM 735 C C . GLU A 1 96 ? -13.398 -4.917 18.804 1.00 83.94 96 GLU A C 1
ATOM 737 O O . GLU A 1 96 ? -12.851 -3.921 18.327 1.00 83.94 96 GLU A O 1
ATOM 742 N N . TYR A 1 97 ? -12.831 -5.644 19.772 1.00 87.81 97 TYR A N 1
ATOM 743 C CA . TYR A 1 97 ? -11.520 -5.331 20.330 1.00 87.81 97 TYR A CA 1
ATOM 744 C C . TYR A 1 97 ? -10.437 -5.343 19.245 1.00 87.81 97 TYR A C 1
ATOM 746 O O . TYR A 1 97 ? -9.720 -4.361 19.082 1.00 87.81 97 TYR A O 1
ATOM 754 N N . PHE A 1 98 ? -10.337 -6.413 18.454 1.00 88.56 98 PHE A N 1
ATOM 755 C CA . PHE A 1 98 ? -9.357 -6.512 17.371 1.00 88.56 98 PHE A CA 1
ATOM 756 C C . PHE A 1 98 ? -9.500 -5.375 16.347 1.00 88.56 98 PHE A C 1
ATOM 758 O O . PHE A 1 98 ? -8.509 -4.766 15.937 1.00 88.56 98 PHE A O 1
ATOM 765 N N . GLU A 1 99 ? -10.731 -5.047 15.961 1.00 84.38 99 GLU A N 1
ATOM 766 C CA . GLU A 1 99 ? -11.018 -4.018 14.970 1.00 84.38 99 GLU A CA 1
ATOM 767 C C . GLU A 1 99 ? -10.632 -2.619 15.450 1.00 84.38 99 GLU A C 1
ATOM 769 O O . GLU A 1 99 ? -10.191 -1.800 14.649 1.00 84.38 99 GLU A O 1
ATOM 774 N N . HIS A 1 100 ? -10.800 -2.323 16.737 1.00 83.25 100 HIS A N 1
ATOM 775 C CA . HIS A 1 100 ? -10.562 -0.983 17.279 1.00 83.25 100 HIS A CA 1
ATOM 776 C C . HIS A 1 100 ? -9.175 -0.810 17.900 1.00 83.25 100 HIS A C 1
ATOM 778 O O . HIS A 1 100 ? -8.698 0.317 18.022 1.00 83.25 100 HIS A O 1
ATOM 784 N N . GLN A 1 101 ? -8.521 -1.912 18.266 1.00 86.56 101 GLN A N 1
ATOM 785 C CA . GLN A 1 101 ? -7.232 -1.893 18.955 1.00 86.56 101 GLN A CA 1
ATOM 786 C C . GLN A 1 101 ? -6.079 -2.329 18.053 1.00 86.56 101 GLN A C 1
ATOM 788 O O . GLN A 1 101 ? -4.981 -1.790 18.145 1.00 86.56 101 GLN A O 1
ATOM 793 N N . THR A 1 102 ? -6.302 -3.327 17.195 1.00 87.31 102 THR A N 1
ATOM 794 C CA . THR A 1 102 ? -5.225 -3.958 16.418 1.00 87.31 102 THR A CA 1
ATOM 795 C C . THR A 1 102 ? -5.171 -3.462 14.979 1.00 87.31 102 THR A C 1
ATOM 797 O O . THR A 1 102 ? -4.082 -3.316 14.426 1.00 87.31 102 THR A O 1
ATOM 800 N N . LEU A 1 103 ? -6.322 -3.206 14.352 1.00 88.88 103 LEU A N 1
ATOM 801 C CA . LEU A 1 103 ? -6.355 -2.743 12.966 1.00 88.88 103 LEU A CA 1
ATOM 802 C C . LEU A 1 103 ? -6.045 -1.240 12.874 1.00 88.88 103 LEU A C 1
ATOM 804 O O . LEU A 1 103 ? -6.723 -0.438 13.515 1.00 88.88 103 LEU A O 1
ATOM 808 N N . PRO A 1 104 ? -5.082 -0.823 12.030 1.00 90.31 104 PRO A N 1
ATOM 809 C CA . PRO A 1 104 ? -4.898 0.585 11.703 1.00 90.31 104 PRO A CA 1
ATOM 810 C C . PRO A 1 104 ? -6.149 1.135 11.007 1.00 90.31 104 PRO A C 1
ATOM 812 O O . PRO A 1 104 ? -6.583 0.614 9.974 1.00 90.31 104 PRO A O 1
ATOM 815 N N . ARG A 1 105 ? -6.730 2.199 11.566 1.00 91.06 105 ARG A N 1
ATOM 816 C CA . ARG A 1 105 ? -7.897 2.898 11.010 1.00 91.06 105 ARG A CA 1
ATOM 817 C C . ARG A 1 105 ? -7.567 4.362 10.760 1.00 91.06 105 ARG A C 1
ATOM 819 O O . ARG A 1 105 ? -6.724 4.941 11.442 1.00 91.06 105 ARG A O 1
ATOM 826 N N . CYS A 1 106 ? -8.275 4.962 9.815 1.00 91.50 106 CYS A N 1
ATOM 827 C CA . CYS A 1 106 ? -8.227 6.390 9.539 1.00 91.50 106 CYS A CA 1
ATOM 828 C C . CYS A 1 106 ? -9.580 7.047 9.835 1.00 91.50 106 CYS A C 1
ATOM 830 O O . CYS A 1 106 ? -10.619 6.384 9.916 1.00 91.50 106 CYS A O 1
ATOM 832 N N . LEU A 1 107 ? -9.586 8.361 10.038 1.00 91.62 107 LEU A N 1
ATOM 833 C CA . LEU A 1 107 ? -10.816 9.114 10.287 1.00 91.62 107 LEU A CA 1
ATOM 834 C C . LEU A 1 107 ? -11.678 9.182 9.010 1.00 91.62 107 LEU A C 1
ATOM 836 O O . LEU A 1 107 ? -11.231 9.638 7.956 1.00 91.62 107 LEU A O 1
ATOM 840 N N . ALA A 1 108 ? -12.938 8.744 9.095 1.00 83.38 108 ALA A N 1
ATOM 841 C CA . ALA A 1 108 ? -13.880 8.760 7.980 1.00 83.38 108 ALA A CA 1
ATOM 842 C C . ALA A 1 108 ? -14.326 10.204 7.710 1.00 83.38 108 ALA A C 1
ATOM 844 O O . ALA A 1 108 ? -15.081 10.789 8.485 1.00 83.38 108 ALA A O 1
ATOM 845 N N . GLY A 1 109 ? -13.834 10.785 6.618 1.00 77.44 109 GLY A N 1
ATOM 846 C CA . GLY A 1 109 ? -13.990 12.213 6.312 1.00 77.44 109 GLY A CA 1
ATOM 847 C C . GLY A 1 109 ? -12.688 13.009 6.414 1.00 77.44 109 GLY A C 1
ATOM 848 O O . GLY A 1 109 ? -12.677 14.189 6.080 1.00 77.44 109 GLY A O 1
ATOM 849 N N . GLY A 1 110 ? -11.584 12.362 6.796 1.00 59.38 110 GLY A N 1
ATOM 850 C CA . GLY A 1 110 ? -10.236 12.914 6.722 1.00 59.38 110 GLY A CA 1
ATOM 851 C C . GLY A 1 110 ? -9.699 12.958 5.291 1.00 59.38 110 GLY A C 1
ATOM 852 O O . GLY A 1 110 ? -8.682 12.348 5.003 1.00 59.38 110 GLY A O 1
ATOM 853 N N . LEU A 1 111 ? -10.357 13.695 4.391 1.00 61.69 111 LEU A N 1
ATOM 854 C CA . LEU A 1 111 ? -9.598 14.489 3.420 1.00 61.69 111 LEU A CA 1
ATOM 855 C C . LEU A 1 111 ? -9.270 15.810 4.124 1.00 61.69 111 LEU A C 1
ATOM 857 O O . LEU A 1 111 ? -9.764 16.866 3.736 1.00 61.69 111 LEU A O 1
ATOM 861 N N . SER A 1 112 ? -8.521 15.740 5.229 1.00 56.31 112 SER A N 1
ATOM 862 C CA . SER A 1 112 ? -8.146 16.932 5.996 1.00 56.31 112 SER A CA 1
ATOM 863 C C . SER A 1 112 ? -7.260 17.862 5.167 1.00 56.31 112 SER A C 1
ATOM 865 O O . SER A 1 112 ? -7.259 19.064 5.412 1.00 56.31 112 SER A O 1
ATOM 867 N N . ASP A 1 113 ? -6.631 17.342 4.105 1.00 58.38 113 ASP A N 1
ATOM 868 C CA . ASP A 1 113 ? -6.046 18.155 3.049 1.00 58.38 113 ASP A CA 1
ATOM 869 C C . ASP A 1 113 ? -6.079 17.422 1.694 1.00 58.38 113 ASP A C 1
ATOM 871 O O . ASP A 1 113 ? -5.213 16.611 1.355 1.00 58.38 113 ASP A O 1
ATOM 875 N N . SER A 1 114 ? -7.121 17.681 0.896 1.00 54.31 114 SER A N 1
ATOM 876 C CA . SER A 1 114 ? -7.329 17.051 -0.425 1.00 54.31 114 SER A CA 1
ATOM 877 C C . SER A 1 114 ? -6.179 17.247 -1.424 1.00 54.31 114 SER A C 1
ATOM 879 O O . SER A 1 114 ? -6.124 16.560 -2.441 1.00 54.31 114 SER A O 1
ATOM 881 N N . ILE A 1 115 ? -5.247 18.151 -1.120 1.00 63.66 115 ILE A N 1
ATOM 882 C CA .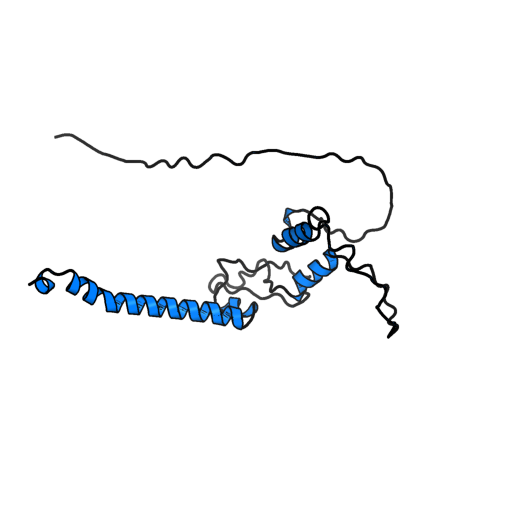 ILE A 1 115 ? -4.083 18.457 -1.951 1.00 63.66 115 ILE A CA 1
ATOM 883 C C . ILE A 1 115 ? -2.928 17.478 -1.688 1.00 63.66 115 ILE A C 1
ATOM 885 O O . ILE A 1 115 ? -2.187 17.166 -2.618 1.00 63.66 115 ILE A O 1
ATOM 889 N N . LEU A 1 116 ? -2.783 16.962 -0.458 1.00 66.31 116 LEU A N 1
ATOM 890 C CA . LEU A 1 116 ? -1.697 16.038 -0.096 1.00 66.31 116 LEU A CA 1
ATOM 891 C C . LEU A 1 116 ? -2.121 14.569 0.001 1.00 66.31 116 LEU A C 1
ATOM 893 O O . LEU A 1 116 ? -1.250 13.705 0.034 1.00 66.31 116 LEU A O 1
ATOM 897 N N . GLY A 1 117 ? -3.424 14.270 0.036 1.00 74.69 117 GLY A N 1
ATOM 898 C CA . GLY A 1 117 ? -3.916 12.886 0.039 1.00 74.69 117 GLY A CA 1
ATOM 899 C C . GLY A 1 117 ? -3.501 12.068 1.269 1.00 74.69 117 GLY A C 1
ATOM 900 O O . GLY A 1 117 ? -3.490 10.843 1.197 1.00 74.69 117 GLY A O 1
ATOM 901 N N . LYS A 1 118 ? -3.151 12.737 2.372 1.00 84.94 118 LYS A N 1
ATOM 902 C CA . LYS A 1 118 ? -2.737 12.112 3.630 1.00 84.94 118 LYS A CA 1
ATOM 903 C C . LYS A 1 118 ? -3.957 11.733 4.466 1.00 84.94 118 LYS A C 1
ATOM 905 O O . LYS A 1 118 ? -4.868 12.548 4.623 1.00 84.94 118 LYS A O 1
ATOM 910 N N . TYR A 1 119 ? -3.956 10.530 5.026 1.00 90.25 119 TYR A N 1
ATOM 911 C CA . TYR A 1 119 ? -4.988 10.086 5.953 1.00 90.25 119 TYR A CA 1
ATOM 912 C C . TYR A 1 119 ? -4.561 10.338 7.400 1.00 90.25 119 TYR A C 1
ATOM 914 O O . TYR A 1 119 ? -3.482 9.934 7.829 1.00 90.25 119 TYR A O 1
ATOM 922 N N . ASP A 1 120 ? -5.444 10.956 8.185 1.00 90.88 120 ASP A N 1
ATOM 923 C CA . ASP A 1 120 ? -5.236 11.069 9.627 1.00 90.88 120 ASP A CA 1
ATOM 924 C C . ASP A 1 120 ? -5.564 9.738 10.305 1.00 90.88 120 ASP A C 1
ATOM 926 O O . ASP A 1 120 ? -6.703 9.246 10.265 1.00 90.88 120 ASP A O 1
ATOM 930 N N . ARG A 1 121 ? -4.539 9.160 10.932 1.00 91.19 121 ARG A N 1
ATOM 931 C CA . ARG A 1 121 ? -4.648 7.938 11.720 1.00 91.19 121 ARG A CA 1
ATOM 932 C C . ARG A 1 121 ? -5.546 8.178 12.930 1.00 91.19 121 ARG A C 1
ATOM 934 O O . ARG A 1 121 ? -5.386 9.156 13.656 1.00 91.19 121 ARG A O 1
ATOM 941 N N . ALA A 1 122 ? -6.487 7.267 13.150 1.00 92.12 122 ALA A N 1
ATOM 942 C CA . ALA A 1 122 ? -7.307 7.275 14.350 1.00 92.12 122 ALA A CA 1
ATOM 943 C C . ALA A 1 122 ? -6.494 6.773 15.550 1.00 92.12 122 ALA A C 1
ATOM 945 O O . ALA A 1 122 ? -5.727 5.811 15.430 1.00 92.12 122 ALA A O 1
ATOM 946 N N . GLU A 1 123 ? -6.669 7.414 16.704 1.00 91.00 123 GLU A N 1
ATOM 947 C CA . GLU A 1 123 ? -6.090 6.928 17.952 1.00 91.00 123 GLU A CA 1
ATOM 948 C C . GLU A 1 123 ? -6.725 5.595 18.365 1.00 91.00 123 GLU A C 1
ATOM 950 O O . GLU A 1 123 ? -7.857 5.257 18.006 1.00 91.00 123 GLU A O 1
ATOM 955 N N . ILE A 1 124 ? -5.952 4.812 19.108 1.00 89.25 124 ILE A N 1
ATOM 956 C CA . ILE A 1 124 ? -6.361 3.497 19.590 1.00 89.25 124 ILE A CA 1
ATOM 957 C C . ILE A 1 124 ? -7.515 3.679 20.588 1.00 89.25 124 ILE A C 1
ATOM 959 O O . ILE A 1 124 ? -7.371 4.398 21.573 1.00 89.25 124 ILE A O 1
ATOM 963 N N . GLY A 1 125 ? -8.656 3.026 20.339 1.00 84.81 125 GLY A N 1
ATOM 964 C CA . GLY A 1 125 ? -9.859 3.180 21.171 1.00 84.81 125 GLY A CA 1
ATOM 965 C C . GLY A 1 125 ? -10.680 4.449 20.900 1.00 84.81 125 GLY A C 1
ATOM 966 O O . GLY A 1 125 ? -11.557 4.791 21.690 1.00 84.81 125 GLY A O 1
ATOM 967 N N . GLU A 1 126 ? -10.431 5.158 19.796 1.00 85.69 126 GLU A N 1
ATOM 968 C CA . GLU A 1 126 ? -11.251 6.305 19.399 1.00 85.69 126 GLU A CA 1
ATOM 969 C C . GLU A 1 126 ? -12.647 5.845 18.932 1.00 85.69 126 GLU A C 1
ATOM 971 O O . GLU A 1 126 ? -12.802 5.263 17.854 1.00 85.69 126 GLU A O 1
ATOM 976 N N . HIS A 1 127 ? -13.675 6.146 19.732 1.00 84.31 127 HIS A N 1
ATOM 977 C CA . HIS A 1 127 ? -15.084 5.871 19.406 1.00 84.31 127 HIS A CA 1
ATOM 978 C C . HIS A 1 127 ? -15.903 7.140 19.115 1.00 84.31 127 HIS A C 1
ATOM 980 O O . HIS A 1 127 ? -17.047 7.044 18.671 1.00 84.31 127 HIS A O 1
ATOM 986 N N . THR A 1 128 ? -15.350 8.336 19.354 1.00 90.31 128 THR A N 1
ATOM 987 C CA . THR A 1 128 ? -16.088 9.606 19.221 1.00 90.31 128 THR A CA 1
ATOM 988 C C . THR A 1 128 ? -16.293 9.987 17.761 1.00 90.31 128 THR A C 1
ATOM 990 O O . THR A 1 128 ? -17.332 10.529 17.382 1.00 90.31 128 THR A O 1
ATOM 993 N N . LYS A 1 129 ? -15.281 9.730 16.928 1.00 90.06 129 LYS A N 1
ATOM 994 C CA . LYS A 1 129 ? -15.294 10.048 15.499 1.00 90.06 129 LYS A CA 1
ATOM 995 C C . LYS A 1 129 ? -15.561 8.798 14.675 1.00 90.06 129 LYS A C 1
ATOM 997 O O . LYS A 1 129 ? -15.081 7.710 14.983 1.00 90.06 129 LYS A O 1
ATOM 1002 N N . LYS A 1 130 ? -16.279 8.970 13.563 1.00 88.19 130 LYS A N 1
ATOM 1003 C CA . LYS A 1 130 ? -16.451 7.894 12.587 1.00 88.19 130 LYS A CA 1
ATOM 1004 C C . LYS A 1 130 ? -15.080 7.535 12.016 1.00 88.19 130 LYS A C 1
ATOM 1006 O O . LYS A 1 130 ? -14.394 8.390 11.462 1.00 88.19 130 LYS A O 1
ATOM 1011 N N . THR A 1 131 ? -14.690 6.278 12.147 1.00 90.38 131 THR A N 1
ATOM 1012 C CA . THR A 1 131 ? -13.432 5.736 11.627 1.00 90.38 131 THR A CA 1
ATOM 1013 C C . THR A 1 131 ? -13.722 4.766 10.486 1.00 90.38 131 THR A C 1
ATOM 1015 O O . THR A 1 131 ? -14.787 4.151 10.419 1.00 90.38 131 THR A O 1
ATOM 1018 N N . MET A 1 132 ? -12.793 4.657 9.543 1.00 88.75 132 MET A N 1
ATOM 1019 C CA . MET A 1 132 ? -12.859 3.731 8.417 1.00 88.75 132 MET A CA 1
ATOM 1020 C C . MET A 1 132 ? -11.521 3.014 8.236 1.00 88.75 132 MET A C 1
ATOM 1022 O O . MET A 1 132 ? -10.495 3.424 8.777 1.00 88.75 132 MET A O 1
ATOM 1026 N N . LEU A 1 133 ? -11.540 1.904 7.502 1.00 88.88 133 LEU A N 1
ATOM 1027 C CA . LEU A 1 133 ? -10.312 1.229 7.096 1.00 88.88 133 LEU A CA 1
ATOM 1028 C C . LEU A 1 133 ? -9.650 2.012 5.956 1.00 88.88 133 LEU A C 1
ATOM 1030 O O . LEU A 1 133 ? -10.344 2.607 5.128 1.00 88.88 133 LEU A O 1
ATOM 1034 N N . TYR A 1 134 ? -8.323 1.961 5.875 1.00 89.81 134 TYR A N 1
ATOM 1035 C CA . TYR A 1 134 ? -7.608 2.544 4.744 1.00 89.81 134 TYR A CA 1
ATOM 1036 C C . TYR A 1 134 ? -8.018 1.863 3.421 1.00 89.81 134 TYR A C 1
ATOM 1038 O O . TYR A 1 134 ? -8.173 0.636 3.374 1.00 89.81 134 TYR A O 1
ATOM 1046 N N . PRO A 1 135 ? -8.180 2.621 2.324 1.00 87.81 135 PRO A N 1
ATOM 1047 C CA . PRO A 1 135 ? -8.533 2.055 1.030 1.00 87.81 135 PRO A CA 1
ATOM 1048 C C . PRO A 1 135 ? -7.353 1.292 0.413 1.00 87.81 135 PRO A C 1
ATOM 1050 O O . PRO A 1 135 ? -6.326 1.877 0.093 1.00 87.81 135 PRO A O 1
ATOM 1053 N N . VAL A 1 136 ? -7.528 -0.005 0.142 1.00 84.75 136 VAL A N 1
ATOM 1054 C CA . VAL A 1 136 ? -6.469 -0.913 -0.359 1.00 84.75 136 VAL A CA 1
ATOM 1055 C C . VAL A 1 136 ? -5.671 -0.354 -1.547 1.00 84.75 136 VAL A C 1
ATOM 1057 O O . VAL A 1 136 ? -4.463 -0.546 -1.616 1.00 84.75 136 VAL A O 1
ATOM 1060 N N . TRP A 1 137 ? -6.335 0.344 -2.470 1.00 85.81 137 TRP A N 1
ATOM 1061 C CA . TRP A 1 137 ? -5.722 0.835 -3.709 1.00 85.81 137 TRP A CA 1
ATOM 1062 C C . TRP A 1 137 ? -5.344 2.319 -3.690 1.00 85.81 137 TRP A C 1
ATOM 1064 O O . TRP A 1 137 ? -4.707 2.784 -4.628 1.00 85.81 137 TRP A O 1
ATOM 1074 N N . SER A 1 138 ? -5.759 3.072 -2.668 1.00 85.88 138 SER A N 1
ATOM 1075 C CA . SER A 1 138 ? -5.640 4.539 -2.649 1.00 85.88 138 SER A CA 1
ATOM 1076 C C . SER A 1 138 ? -4.899 5.077 -1.423 1.00 85.88 138 SER A C 1
ATOM 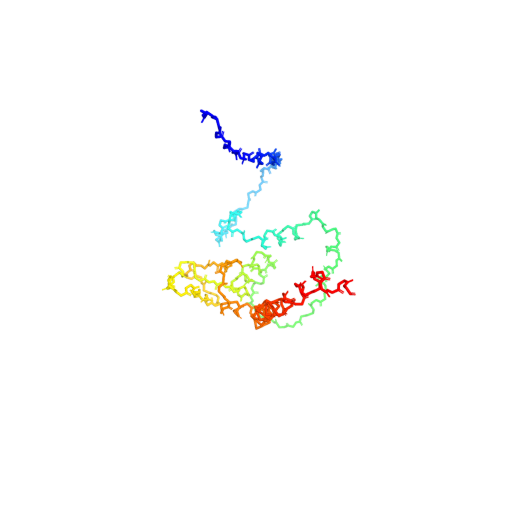1078 O O . SER A 1 138 ? -4.916 6.285 -1.185 1.00 85.88 138 SER A O 1
ATOM 1080 N N . THR A 1 139 ? -4.276 4.203 -0.636 1.00 89.94 139 THR A N 1
ATOM 1081 C CA . THR A 1 139 ? -3.418 4.602 0.483 1.00 89.94 139 THR A CA 1
ATOM 1082 C C . THR A 1 139 ? -2.067 5.077 -0.055 1.00 89.94 139 THR A C 1
ATOM 1084 O O . THR A 1 139 ? -1.431 4.328 -0.804 1.00 89.94 139 THR A O 1
ATOM 1087 N N . PRO A 1 140 ? -1.616 6.295 0.288 1.00 90.50 140 PRO A N 1
ATOM 1088 C CA . PRO A 1 140 ? -0.298 6.774 -0.101 1.00 90.50 140 PRO A CA 1
ATOM 1089 C C . PRO A 1 140 ? 0.798 5.949 0.585 1.00 90.50 140 PRO A C 1
ATOM 1091 O O . PRO A 1 140 ? 0.592 5.345 1.639 1.00 90.50 140 PRO A O 1
ATOM 1094 N N . MET A 1 141 ? 1.979 5.909 -0.030 1.00 89.75 141 MET A N 1
ATOM 1095 C CA . MET A 1 141 ? 3.087 5.054 0.411 1.00 89.75 141 MET A CA 1
ATOM 1096 C C . MET A 1 141 ? 3.565 5.417 1.823 1.00 89.75 141 MET A C 1
ATOM 1098 O O . MET A 1 141 ? 3.984 4.551 2.587 1.00 89.75 141 MET A O 1
ATOM 1102 N N . GLU A 1 142 ? 3.487 6.700 2.164 1.00 89.31 142 GLU A N 1
ATOM 1103 C CA . GLU A 1 142 ? 3.867 7.261 3.455 1.00 89.31 142 GLU A CA 1
ATOM 1104 C C . GLU A 1 142 ? 2.984 6.709 4.583 1.00 89.31 142 GLU A C 1
ATOM 1106 O O . GLU A 1 142 ? 3.494 6.346 5.642 1.00 89.31 142 GLU A O 1
ATOM 1111 N N . ASP A 1 143 ? 1.686 6.545 4.318 1.00 91.50 143 ASP A N 1
ATOM 1112 C CA . ASP A 1 143 ? 0.710 6.039 5.288 1.00 91.50 143 ASP A CA 1
ATOM 1113 C C . ASP A 1 143 ? 0.723 4.500 5.365 1.00 91.50 143 ASP A C 1
ATOM 1115 O O . ASP A 1 143 ? 0.232 3.909 6.325 1.00 91.50 143 ASP A O 1
ATOM 1119 N N . MET A 1 144 ? 1.341 3.800 4.402 1.00 91.44 144 MET A N 1
ATOM 1120 C CA . MET A 1 144 ? 1.500 2.339 4.483 1.00 91.44 144 MET A CA 1
ATOM 1121 C C . MET A 1 144 ? 2.417 1.902 5.632 1.00 91.44 144 MET A C 1
ATOM 1123 O O . MET A 1 144 ? 2.332 0.759 6.087 1.00 91.44 144 MET A O 1
ATOM 1127 N N . ALA A 1 145 ? 3.278 2.799 6.123 1.00 90.06 145 ALA A N 1
ATOM 1128 C CA . ALA A 1 145 ? 4.124 2.538 7.282 1.00 90.06 145 ALA A CA 1
ATOM 1129 C C . ALA A 1 145 ? 3.311 2.336 8.576 1.00 90.06 145 ALA A C 1
ATOM 1131 O O . ALA A 1 145 ? 3.786 1.646 9.482 1.00 90.06 145 ALA A O 1
ATOM 1132 N N . ASP A 1 146 ? 2.075 2.849 8.649 1.00 90.62 146 ASP A N 1
ATOM 1133 C CA . ASP A 1 146 ? 1.190 2.662 9.807 1.00 90.62 146 ASP A CA 1
ATOM 1134 C C . ASP A 1 146 ? 0.750 1.204 10.004 1.00 90.62 146 ASP A C 1
ATOM 1136 O O . ASP A 1 146 ? 0.427 0.806 11.125 1.00 90.62 146 ASP A O 1
ATOM 1140 N N . PHE A 1 147 ? 0.800 0.381 8.949 1.00 91.12 147 PHE A N 1
ATOM 1141 C CA . PHE A 1 147 ? 0.557 -1.068 9.020 1.00 91.12 147 PHE A CA 1
ATOM 1142 C C . PHE A 1 147 ? 1.740 -1.854 9.587 1.00 91.12 147 PHE A C 1
ATOM 1144 O O . PHE A 1 147 ? 1.638 -3.057 9.826 1.00 91.12 147 PHE A O 1
ATOM 1151 N N . GLY A 1 148 ? 2.866 -1.181 9.802 1.00 91.75 148 GLY A N 1
ATOM 1152 C CA . GLY A 1 148 ? 4.089 -1.759 10.316 1.00 91.75 148 GLY A CA 1
ATOM 1153 C C . GLY A 1 148 ? 5.269 -1.497 9.393 1.00 91.75 148 GLY A C 1
ATOM 1154 O O . GLY A 1 148 ? 5.154 -1.408 8.167 1.00 91.75 148 GLY A O 1
ATOM 1155 N N . ILE A 1 149 ? 6.450 -1.447 10.007 1.00 93.88 149 ILE A N 1
ATOM 1156 C CA . ILE A 1 149 ? 7.701 -1.126 9.317 1.00 93.88 149 ILE A CA 1
ATOM 1157 C C . ILE A 1 149 ? 8.015 -2.105 8.178 1.00 93.88 149 ILE A C 1
ATOM 1159 O O . ILE A 1 149 ? 8.533 -1.698 7.142 1.00 93.88 149 ILE A O 1
ATOM 1163 N N . GLY A 1 150 ? 7.652 -3.383 8.337 1.00 94.56 150 GLY A N 1
ATOM 1164 C CA . GLY A 1 150 ? 7.860 -4.408 7.316 1.00 94.56 150 GLY A CA 1
ATOM 1165 C C . GLY A 1 150 ? 7.025 -4.170 6.058 1.00 94.56 150 GLY A C 1
ATOM 1166 O O . GLY A 1 150 ? 7.538 -4.320 4.953 1.00 94.56 150 GLY A O 1
ATOM 1167 N N . VAL A 1 151 ? 5.768 -3.742 6.216 1.00 93.88 151 VAL A N 1
ATOM 1168 C CA . VAL A 1 151 ? 4.874 -3.438 5.089 1.00 93.88 151 VAL A CA 1
ATOM 1169 C C . VAL A 1 151 ? 5.384 -2.211 4.337 1.00 93.88 151 VAL A C 1
ATOM 1171 O O . VAL A 1 151 ? 5.573 -2.276 3.123 1.00 93.88 151 VAL A O 1
ATOM 1174 N N . GLY A 1 152 ? 5.698 -1.126 5.051 1.00 92.38 152 GLY A N 1
ATOM 1175 C CA . GLY A 1 152 ? 6.261 0.080 4.436 1.00 92.38 152 GLY A CA 1
ATOM 1176 C C . GLY A 1 152 ? 7.575 -0.196 3.693 1.00 92.38 152 GLY A C 1
ATOM 1177 O O . GLY A 1 152 ? 7.753 0.226 2.549 1.00 92.38 152 GLY A O 1
ATOM 1178 N N . LEU A 1 153 ? 8.478 -0.976 4.299 1.00 95.50 153 LEU A N 1
ATOM 1179 C CA . LEU A 1 153 ? 9.745 -1.356 3.670 1.00 95.50 153 LEU A CA 1
ATOM 1180 C C . LEU A 1 153 ? 9.529 -2.223 2.421 1.00 95.50 153 LEU A C 1
ATOM 1182 O O . LEU A 1 153 ? 10.186 -2.012 1.401 1.00 95.50 153 LEU A O 1
ATOM 1186 N N . TYR A 1 154 ? 8.586 -3.162 2.467 1.00 95.75 154 TYR A N 1
ATOM 1187 C CA . TYR A 1 154 ? 8.258 -4.023 1.333 1.00 95.75 154 TYR A CA 1
ATOM 1188 C C . TYR A 1 154 ? 7.819 -3.213 0.106 1.00 95.75 154 TYR A C 1
ATOM 1190 O O . TYR A 1 154 ? 8.419 -3.335 -0.961 1.00 95.75 154 TYR A O 1
ATOM 1198 N N . PHE A 1 155 ? 6.839 -2.318 0.245 1.00 94.38 155 PHE A N 1
ATOM 1199 C CA . PHE A 1 155 ? 6.375 -1.529 -0.900 1.00 94.38 155 PHE A CA 1
ATOM 1200 C C . PHE A 1 155 ? 7.402 -0.486 -1.369 1.00 94.38 155 PHE A C 1
ATOM 1202 O O . PHE A 1 155 ? 7.535 -0.251 -2.573 1.00 94.38 155 PHE A O 1
ATOM 1209 N N . SER A 1 156 ? 8.196 0.076 -0.451 1.00 94.50 156 SER A N 1
ATOM 1210 C CA . SER A 1 156 ? 9.320 0.956 -0.799 1.00 94.50 156 SER A CA 1
ATOM 1211 C C . SER A 1 156 ? 10.366 0.235 -1.663 1.00 94.50 156 SER A C 1
ATOM 1213 O O . SER A 1 156 ? 10.770 0.739 -2.716 1.00 94.50 156 SER A O 1
ATOM 1215 N N . THR A 1 157 ? 10.746 -0.991 -1.288 1.00 96.81 157 THR A N 1
ATOM 1216 C CA . THR A 1 157 ? 11.690 -1.797 -2.082 1.00 96.81 157 THR A CA 1
ATOM 1217 C C . THR A 1 157 ? 11.109 -2.203 -3.435 1.00 96.81 157 THR A C 1
ATOM 1219 O O . THR A 1 157 ? 11.817 -2.116 -4.435 1.00 96.81 157 THR A O 1
ATOM 1222 N N . LEU A 1 158 ? 9.819 -2.553 -3.512 1.00 96.38 158 LEU A N 1
ATOM 1223 C CA . LEU A 1 158 ? 9.142 -2.823 -4.787 1.00 96.38 158 LEU A CA 1
ATOM 1224 C C . LEU A 1 158 ? 9.188 -1.624 -5.737 1.00 96.38 158 LEU A C 1
ATOM 1226 O O . LEU A 1 158 ? 9.497 -1.789 -6.917 1.00 96.38 158 LEU A O 1
ATOM 1230 N N . ARG A 1 159 ? 8.925 -0.411 -5.235 1.00 95.38 159 ARG A N 1
ATOM 1231 C CA . ARG A 1 159 ? 9.019 0.818 -6.037 1.00 95.38 159 ARG A CA 1
ATOM 1232 C C . ARG A 1 159 ? 10.432 1.017 -6.579 1.00 95.38 159 ARG A C 1
ATOM 1234 O O . ARG A 1 159 ? 10.599 1.345 -7.751 1.00 95.38 159 ARG A O 1
ATOM 1241 N N . PHE A 1 160 ? 11.445 0.806 -5.744 1.00 97.69 160 PHE A N 1
ATOM 1242 C CA . PHE A 1 160 ? 12.839 0.916 -6.164 1.00 97.69 160 PHE A CA 1
ATOM 1243 C C . PHE A 1 160 ? 13.208 -0.137 -7.218 1.00 97.69 160 PHE A C 1
ATOM 1245 O O . PHE A 1 160 ? 13.791 0.204 -8.246 1.00 97.69 160 PHE A O 1
ATOM 1252 N N . LEU A 1 161 ? 12.798 -1.394 -7.021 1.00 98.06 161 LEU A N 1
ATOM 1253 C CA . LEU A 1 161 ? 13.008 -2.475 -7.986 1.00 98.06 161 LEU A CA 1
ATOM 1254 C C . LEU A 1 161 ? 12.314 -2.203 -9.324 1.00 98.06 161 LEU A C 1
ATOM 1256 O O . LEU A 1 161 ? 12.898 -2.496 -10.362 1.00 98.06 161 LEU A O 1
ATOM 1260 N N . ALA A 1 162 ? 11.117 -1.612 -9.319 1.00 98.31 162 ALA A N 1
ATOM 1261 C CA . ALA A 1 162 ? 10.408 -1.230 -10.539 1.00 98.31 162 ALA A CA 1
ATOM 1262 C C . ALA A 1 162 ? 11.140 -0.126 -11.324 1.00 98.31 162 ALA A C 1
ATOM 1264 O O . ALA A 1 162 ? 11.197 -0.159 -12.550 1.00 98.31 162 ALA A O 1
ATOM 1265 N N . ILE A 1 163 ? 11.736 0.845 -10.627 1.00 98.38 163 ILE A N 1
ATOM 1266 C CA . ILE A 1 163 ? 12.537 1.898 -11.263 1.00 98.38 163 ILE A CA 1
ATOM 1267 C C . ILE A 1 163 ? 13.844 1.313 -11.814 1.00 98.38 163 ILE A C 1
ATOM 1269 O O . ILE A 1 163 ? 14.223 1.601 -12.948 1.00 98.38 163 ILE A O 1
ATOM 1273 N N . LEU A 1 164 ? 14.526 0.462 -11.045 1.00 98.56 164 LEU A N 1
ATOM 1274 C CA . LEU A 1 164 ? 15.743 -0.206 -11.504 1.00 98.56 164 LEU A CA 1
ATOM 1275 C C . LEU A 1 164 ? 15.487 -1.119 -12.702 1.00 98.56 164 LEU A C 1
ATOM 1277 O O . LEU A 1 164 ? 16.275 -1.112 -13.645 1.00 98.56 164 LEU A O 1
ATOM 1281 N N . SER A 1 165 ? 14.395 -1.884 -12.689 1.00 98.50 165 SER A N 1
ATOM 1282 C CA . SER A 1 165 ? 14.036 -2.753 -13.808 1.00 98.50 165 SER A CA 1
ATOM 1283 C C . SER A 1 165 ? 13.702 -1.944 -15.059 1.00 98.50 165 SER A C 1
ATOM 1285 O O . SER A 1 165 ? 14.100 -2.344 -16.151 1.00 98.50 165 SER A O 1
ATOM 1287 N N . LEU A 1 166 ? 13.079 -0.769 -14.912 1.00 98.56 166 LEU A N 1
ATOM 1288 C CA . LEU A 1 166 ? 12.867 0.172 -16.011 1.00 98.56 166 LEU A CA 1
ATOM 1289 C C . LEU A 1 166 ? 14.202 0.632 -16.618 1.00 98.56 166 LEU A C 1
ATOM 1291 O O . LEU A 1 166 ? 14.379 0.568 -17.831 1.00 98.56 166 LEU A O 1
ATOM 1295 N N . PHE A 1 167 ? 15.169 1.049 -15.795 1.00 98.50 167 PHE A N 1
ATOM 1296 C CA . PHE A 1 167 ? 16.491 1.451 -16.291 1.00 98.50 167 PHE A CA 1
ATOM 1297 C C . PHE A 1 167 ? 17.249 0.293 -16.938 1.00 98.50 167 PHE A C 1
ATOM 1299 O O . PHE A 1 167 ? 17.832 0.464 -18.008 1.00 98.50 167 PHE A O 1
ATOM 1306 N N . ALA A 1 168 ? 17.208 -0.891 -16.329 1.00 98.19 168 ALA A N 1
ATOM 1307 C CA . ALA A 1 168 ? 17.802 -2.093 -16.895 1.00 98.19 168 ALA A CA 1
ATOM 1308 C C . ALA A 1 168 ? 17.170 -2.444 -18.250 1.00 98.19 168 ALA A C 1
ATOM 1310 O O . ALA A 1 168 ? 17.883 -2.820 -19.179 1.00 98.19 168 ALA A O 1
ATOM 1311 N N . ALA A 1 169 ? 15.854 -2.273 -18.400 1.00 98.25 169 ALA A N 1
ATOM 1312 C CA . ALA A 1 169 ? 15.177 -2.439 -19.678 1.00 98.25 169 ALA A CA 1
ATOM 1313 C C . ALA A 1 169 ? 15.667 -1.402 -20.699 1.00 98.25 169 ALA A C 1
ATOM 1315 O O . ALA A 1 169 ? 16.088 -1.788 -21.784 1.00 98.25 169 ALA A O 1
ATOM 1316 N N . CYS A 1 170 ? 15.716 -0.115 -20.336 1.00 98.38 170 CYS A N 1
ATOM 1317 C CA . CYS A 1 170 ? 16.193 0.956 -21.218 1.00 98.38 170 CYS A CA 1
ATOM 1318 C C . CYS A 1 170 ? 17.629 0.733 -21.717 1.00 98.38 170 CYS A C 1
ATOM 1320 O O . CYS A 1 170 ? 17.907 0.955 -22.892 1.00 98.38 170 CYS A O 1
ATOM 1322 N N . ILE A 1 171 ? 18.530 0.259 -20.852 1.00 98.31 171 ILE A N 1
ATOM 1323 C CA . ILE A 1 171 ? 19.920 -0.057 -21.222 1.00 98.31 171 ILE A CA 1
ATOM 1324 C C . ILE A 1 171 ? 19.984 -1.239 -22.201 1.00 98.31 171 ILE A C 1
ATOM 1326 O O . ILE A 1 171 ? 20.864 -1.280 -23.056 1.00 98.31 171 ILE A O 1
ATOM 1330 N N . ASN A 1 172 ? 19.046 -2.184 -22.111 1.00 98.25 172 ASN A N 1
ATOM 1331 C CA . ASN A 1 172 ? 19.003 -3.350 -22.992 1.00 98.25 172 ASN A CA 1
ATOM 1332 C C . ASN A 1 172 ? 18.355 -3.079 -24.358 1.00 98.25 172 ASN A C 1
ATOM 1334 O O . ASN A 1 172 ? 18.603 -3.841 -25.289 1.00 98.25 172 ASN A O 1
ATOM 1338 N N . ILE A 1 173 ? 17.584 -1.998 -24.521 1.00 98.12 173 ILE A N 1
ATOM 1339 C CA . ILE A 1 173 ? 16.964 -1.623 -25.805 1.00 98.12 173 ILE A CA 1
ATOM 1340 C C . ILE A 1 173 ? 17.972 -1.577 -26.977 1.00 98.12 173 ILE A C 1
ATOM 1342 O O . ILE A 1 173 ? 17.710 -2.236 -27.983 1.00 98.12 173 ILE A O 1
ATOM 1346 N N . PRO A 1 174 ? 19.123 -0.872 -26.906 1.00 97.56 174 PRO A N 1
ATOM 1347 C CA . PRO A 1 174 ? 20.082 -0.839 -28.015 1.00 97.56 174 PRO A CA 1
ATOM 1348 C C . PRO A 1 174 ? 20.689 -2.211 -28.321 1.00 97.56 174 PRO A C 1
ATOM 1350 O O . PRO A 1 174 ? 20.899 -2.523 -29.489 1.00 97.56 174 PRO A O 1
ATOM 1353 N N . ASN A 1 175 ? 20.912 -3.052 -27.304 1.00 97.44 175 ASN A N 1
ATOM 1354 C CA . ASN A 1 175 ? 21.384 -4.421 -27.517 1.00 97.44 175 ASN A CA 1
ATOM 1355 C C . ASN A 1 175 ? 20.351 -5.225 -28.311 1.00 97.44 175 ASN A C 1
ATOM 1357 O O . ASN A 1 175 ? 20.715 -5.912 -29.260 1.00 97.44 175 ASN A O 1
ATOM 1361 N N . MET A 1 176 ? 19.062 -5.104 -27.971 1.00 97.31 176 MET A N 1
ATOM 1362 C CA . MET A 1 176 ? 17.997 -5.765 -28.731 1.00 97.31 176 MET A CA 1
ATOM 1363 C C . MET A 1 176 ? 17.935 -5.268 -30.180 1.00 97.31 176 MET A C 1
ATOM 1365 O O . MET A 1 176 ? 17.754 -6.084 -31.074 1.00 97.31 176 MET A O 1
ATOM 1369 N N . PHE A 1 177 ? 18.128 -3.966 -30.428 1.00 97.75 177 PHE A N 1
ATOM 1370 C CA . PHE A 1 177 ? 18.181 -3.428 -31.793 1.00 97.75 177 PHE A CA 1
ATOM 1371 C C . PHE A 1 177 ? 19.403 -3.910 -32.579 1.00 97.75 177 PHE A C 1
ATOM 1373 O O . PHE A 1 177 ? 19.268 -4.239 -33.752 1.00 97.75 177 PHE A O 1
ATOM 1380 N N . TYR A 1 178 ? 20.574 -3.984 -31.944 1.00 97.25 178 TYR A N 1
ATOM 1381 C CA . TYR A 1 178 ? 21.793 -4.487 -32.575 1.00 97.25 178 TYR A CA 1
ATOM 1382 C C . TYR A 1 178 ? 21.660 -5.962 -32.967 1.00 97.25 178 TYR A C 1
ATOM 1384 O O . TYR A 1 178 ? 21.881 -6.312 -34.122 1.00 97.25 178 TYR A O 1
ATOM 1392 N N . PHE A 1 179 ? 21.203 -6.816 -32.047 1.00 97.06 179 PHE A N 1
ATOM 1393 C CA . PHE A 1 179 ? 20.979 -8.237 -32.339 1.00 97.06 179 PHE A CA 1
ATOM 1394 C C . PHE A 1 179 ? 19.810 -8.495 -33.297 1.00 97.06 179 PHE A C 1
ATOM 1396 O O . PHE A 1 179 ? 19.681 -9.601 -33.807 1.00 97.06 179 PHE A O 1
ATOM 1403 N N . ALA A 1 180 ? 18.951 -7.502 -33.529 1.00 97.06 180 ALA A N 1
ATOM 1404 C CA . ALA A 1 180 ? 17.899 -7.574 -34.536 1.00 97.06 180 ALA A CA 1
ATOM 1405 C C . ALA A 1 180 ? 18.342 -7.060 -35.920 1.00 97.06 180 ALA A C 1
ATOM 1407 O O . ALA A 1 180 ? 17.566 -7.170 -36.867 1.00 97.06 180 ALA A O 1
ATOM 1408 N N . SER A 1 181 ? 19.530 -6.455 -36.046 1.00 97.31 181 SER A N 1
ATOM 1409 C CA . SER A 1 181 ? 20.031 -5.917 -37.317 1.00 97.31 181 SER A CA 1
ATOM 1410 C C . SER A 1 181 ? 20.681 -6.988 -38.198 1.00 97.31 181 SER A C 1
ATOM 1412 O O . SER A 1 181 ? 21.353 -7.883 -37.694 1.00 97.31 181 SER A O 1
ATOM 1414 N N . GLU A 1 182 ? 20.539 -6.845 -39.520 1.00 96.00 182 GLU A N 1
ATOM 1415 C CA . GLU A 1 182 ? 21.188 -7.714 -40.521 1.00 96.00 182 GLU A CA 1
ATOM 1416 C C . GLU A 1 182 ? 22.723 -7.666 -40.435 1.00 96.00 182 GLU A C 1
ATOM 1418 O O . GLU A 1 182 ? 23.390 -8.634 -40.789 1.00 96.00 182 GLU A O 1
ATOM 1423 N N . ASP A 1 183 ? 23.286 -6.573 -39.906 1.00 95.12 183 ASP A N 1
ATOM 1424 C CA . ASP A 1 183 ? 24.730 -6.411 -39.694 1.00 95.12 183 ASP A CA 1
ATOM 1425 C C . ASP A 1 183 ? 25.309 -7.462 -38.729 1.00 95.12 183 ASP A C 1
ATOM 1427 O O . ASP A 1 183 ? 26.514 -7.704 -38.737 1.00 95.12 183 ASP A O 1
ATOM 1431 N N . TYR A 1 184 ? 24.473 -8.069 -37.879 1.00 93.25 184 TYR A N 1
ATOM 1432 C CA . TYR A 1 184 ? 24.881 -9.156 -36.989 1.00 93.25 184 TYR A CA 1
ATOM 1433 C C . TYR A 1 184 ? 24.936 -10.522 -37.695 1.00 93.25 184 TYR A C 1
ATOM 1435 O O . TYR A 1 184 ? 25.702 -11.388 -37.277 1.00 93.25 184 TYR A O 1
ATOM 1443 N N . ASP A 1 185 ? 24.145 -10.713 -38.755 1.00 91.25 185 ASP A N 1
ATOM 1444 C CA . ASP A 1 185 ? 24.037 -11.983 -39.487 1.00 91.25 185 ASP A CA 1
ATOM 1445 C C . ASP A 1 185 ? 25.099 -12.141 -40.598 1.00 91.25 185 ASP A C 1
ATOM 1447 O O . ASP A 1 185 ? 25.194 -13.209 -41.213 1.00 91.25 185 ASP A O 1
ATOM 1451 N N . ALA A 1 186 ? 25.877 -11.087 -40.869 1.00 83.44 186 ALA A N 1
ATOM 1452 C CA . ALA A 1 186 ? 26.919 -11.025 -41.900 1.00 83.44 186 ALA A CA 1
ATOM 1453 C C . ALA A 1 186 ? 28.293 -11.516 -41.405 1.00 83.44 186 ALA A C 1
ATOM 1455 O O . ALA A 1 186 ? 28.968 -12.226 -42.190 1.00 83.44 186 ALA A O 1
#

Organism: NCBI:txid122233

Secondary structure (DSSP, 8-state):
-------------------------PPPP---------------GGGS-HHHHHHHHHHSTTS-TTSTTT---TT---------------HHHHHHHIIIIIS-EEETT--TTTTTTPPPBPPTT--SS-EEEPPTTT--TTGGGGG-HHHHHHHHHHHHHHHHHHHHHHHHHHHHHHHTSGGGT-

Radius of gyration: 28.99 Å; chains: 1; bounding box: 68×51×99 Å